Protein AF-G0QX96-F1 (afdb_monomer_lite)

InterPro domains:
  IPR009030 Growth factor receptor cysteine-rich domain superfamily [SSF57184] (24-141)
  IPR052798 Giardia Variant Surface Antigen [PTHR23275] (25-226)

Secondary structure (DSSP, 8-state):
--HHHHHHHHHHHHHHHHHTTS--PPPTTEEEE-TTS-EEEEPTTEEE-TTT-PEEETHHHHTTT-----GGGTEEEE-TTS-EEEEPTTEEEEETTTTSSSPPEEEEEGGGT-TTEEEE-SSSEEEEPTTEEEETTTTEEEES---TTT--PPTTEEEE-TT--EEEEPTTEEEEEEEETTTTEEEEEEEE-TTTSTTEEEE-TTT-SEEEEPTT--EETTTTEE-

Sequence (227 aa):
MYQKLILINFFIFSILSNFLKTQYGCSQGCMQCNQSGECLQCQDGYYQDQESQQCLEIATRVLYNVKSCSEDEGCAQCSEDGLCQECKDGYYDTEIYKNDPNPKKECNSCQYGYNDCIQCNSRKCVQCIENYEYIGYKQQCMQTNIDPSQYKCDEGCEKCNFAGMCSECSDGYHKEDVVNTYCDYTYTRCNKTCTTLKNCLECDGYTQICAKCKDQYNYDKKLKLCV

Organism: Ichthyophthirius multifiliis (NCBI:txid5932)

Foldseek 3Di:
DPPVVVVVVVVVVVVVVVVVQPDLPAAPQAPDDDSVNQGPHGHPQWDQDPPVSHTDGPVVVQPPPQPALDVVQQAPDADPNRAGPHGHFQWEWDQPDPPDPDGGTHTHGVCVQEPQARHDYPQARPHGHPQWDQDQVVRYTDGQPDDPVPADADPQAPDDHSVNFGPHGHPQWDWDWDQDPSRRDITIDTDGQLVPAPQADDADPPPSQRPDGHPPWDQDPVVSGTD

Radius of gyration: 39.39 Å; chains: 1; bounding box: 96×48×106 Å

pLDDT: mean 71.89, std 13.67, range [36.44, 90.06]

Structure (mmCIF, N/CA/C/O backbone):
data_AF-G0QX96-F1
#
_entry.id   AF-G0QX96-F1
#
loop_
_atom_site.group_PDB
_atom_site.id
_atom_site.type_symbol
_atom_site.label_atom_id
_atom_site.label_alt_id
_atom_site.label_comp_id
_atom_site.label_asym_id
_atom_site.label_entity_id
_atom_site.label_seq_id
_atom_site.pdbx_PDB_ins_code
_atom_site.Cartn_x
_atom_site.Cartn_y
_atom_site.Cartn_z
_atom_site.occupancy
_atom_site.B_iso_or_equiv
_atom_site.auth_seq_id
_atom_site.auth_comp_id
_atom_site.auth_asym_id
_atom_site.auth_atom_id
_atom_site.pdbx_PDB_model_num
ATOM 1 N N . MET A 1 1 ? -66.307 37.543 78.891 1.00 53.91 1 MET A N 1
ATOM 2 C CA . MET A 1 1 ? -66.322 37.187 77.452 1.00 53.91 1 MET A CA 1
ATOM 3 C C . MET A 1 1 ? -64.914 37.210 76.816 1.00 53.91 1 MET A C 1
ATOM 5 O O . MET A 1 1 ? -64.798 37.526 75.646 1.00 53.91 1 MET A O 1
ATOM 9 N N . TYR A 1 2 ? -63.844 36.830 77.539 1.00 49.12 2 TYR A N 1
ATOM 10 C CA . TYR A 1 2 ? -62.454 36.891 77.025 1.00 49.12 2 TYR A CA 1
ATOM 11 C C . TYR A 1 2 ? -61.678 35.559 77.086 1.00 49.12 2 TYR A C 1
ATOM 13 O O . TYR A 1 2 ? -60.601 35.450 76.513 1.00 49.12 2 TYR A O 1
ATOM 21 N N . GLN A 1 3 ? -62.231 34.506 77.700 1.00 43.62 3 GLN A N 1
ATOM 22 C CA . GLN A 1 3 ? -61.547 33.207 77.819 1.00 43.62 3 GLN A CA 1
ATOM 23 C C . GLN A 1 3 ? -61.587 32.351 76.541 1.00 43.62 3 GLN A C 1
ATOM 25 O O . GLN A 1 3 ? -60.718 31.508 76.350 1.00 43.62 3 GLN A O 1
ATOM 30 N N . LYS A 1 4 ? -62.551 32.575 75.634 1.00 46.34 4 LYS A N 1
ATOM 31 C CA . LYS A 1 4 ? -62.660 31.800 74.383 1.00 46.34 4 LYS A CA 1
ATOM 32 C C . LYS A 1 4 ? -61.739 32.295 73.257 1.00 46.34 4 LYS A C 1
ATOM 34 O O . LYS A 1 4 ? -61.388 31.496 72.399 1.00 46.34 4 LYS A O 1
ATOM 39 N N . LEU A 1 5 ? -61.302 33.561 73.269 1.00 46.41 5 LEU A N 1
ATOM 40 C CA . LEU A 1 5 ? -60.395 34.087 72.233 1.00 46.41 5 LEU A CA 1
ATOM 41 C C . LEU A 1 5 ? -58.924 33.687 72.443 1.00 46.41 5 LEU A C 1
ATOM 43 O O . LEU A 1 5 ? -58.182 33.571 71.471 1.00 46.41 5 LEU A O 1
ATOM 47 N N . ILE A 1 6 ? -58.498 33.441 73.686 1.00 52.31 6 ILE A N 1
ATOM 48 C CA . ILE A 1 6 ? -57.100 33.083 73.987 1.00 52.31 6 ILE A CA 1
ATOM 49 C C . ILE A 1 6 ? -56.804 31.627 73.587 1.00 52.31 6 ILE A C 1
ATOM 51 O O . ILE A 1 6 ? -55.732 31.337 73.062 1.00 52.31 6 ILE A O 1
ATOM 55 N N . LEU A 1 7 ? -57.780 30.724 73.739 1.00 49.41 7 LEU A N 1
ATOM 56 C CA . LEU A 1 7 ? -57.639 29.313 73.359 1.00 49.41 7 LEU A CA 1
ATOM 57 C C . LEU A 1 7 ? -57.573 29.097 71.839 1.00 49.41 7 LEU A C 1
ATOM 59 O O . LEU A 1 7 ? -56.845 28.217 71.387 1.00 49.41 7 LEU A O 1
ATOM 63 N N . ILE A 1 8 ? -58.269 29.918 71.046 1.00 54.25 8 ILE A N 1
ATOM 64 C CA . ILE A 1 8 ? -58.230 29.821 69.577 1.00 54.25 8 ILE A CA 1
ATOM 65 C C . ILE A 1 8 ? -56.883 30.328 69.036 1.00 54.25 8 ILE A C 1
ATOM 67 O O . ILE A 1 8 ? -56.306 29.691 68.158 1.00 54.25 8 ILE A O 1
ATOM 71 N N . ASN A 1 9 ? -56.321 31.400 69.608 1.00 47.34 9 ASN A N 1
ATOM 72 C CA . ASN A 1 9 ? -54.996 31.892 69.208 1.00 47.34 9 ASN A CA 1
ATOM 73 C C . ASN A 1 9 ? -53.854 30.928 69.582 1.00 47.34 9 ASN A C 1
ATOM 75 O O . ASN A 1 9 ? -52.929 30.759 68.791 1.00 47.34 9 ASN A O 1
ATOM 79 N N . PHE A 1 10 ? -53.931 30.244 70.731 1.00 50.44 10 PHE A N 1
ATOM 80 C CA . PHE A 1 10 ? -52.935 29.227 71.101 1.00 50.44 10 PHE A CA 1
ATOM 81 C C . PHE A 1 10 ? -53.006 27.975 70.217 1.00 50.44 10 PHE A C 1
ATOM 83 O O . PHE A 1 10 ? -51.966 27.453 69.824 1.00 50.44 10 PHE A O 1
ATOM 90 N N . PHE A 1 11 ? -54.207 27.523 69.839 1.00 48.31 11 PHE A N 1
ATOM 91 C CA . PHE A 1 11 ? -54.355 26.388 68.920 1.00 48.31 11 PHE A CA 1
ATOM 92 C C . PHE A 1 11 ? -53.836 26.707 67.514 1.00 48.31 11 PHE A C 1
ATOM 94 O O . PHE A 1 11 ? -53.163 25.874 66.913 1.00 48.31 11 PHE A O 1
ATOM 101 N N . ILE A 1 12 ? -54.073 27.921 67.008 1.00 52.75 12 I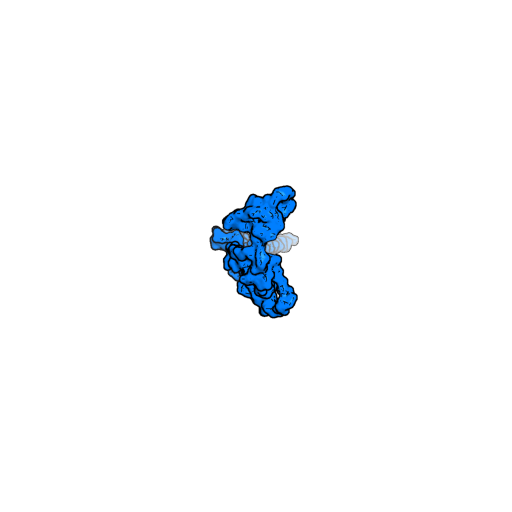LE A N 1
ATOM 102 C CA . ILE A 1 12 ? -53.557 28.346 65.701 1.00 52.75 12 ILE A CA 1
ATOM 103 C C . ILE A 1 12 ? -52.025 28.455 65.732 1.00 52.75 12 ILE A C 1
ATOM 105 O O . ILE A 1 12 ? -51.374 27.968 64.809 1.00 52.75 12 ILE A O 1
ATOM 109 N N . PHE A 1 13 ? -51.430 28.973 66.816 1.00 46.91 13 PHE A N 1
ATOM 110 C CA . PHE A 1 13 ? -49.970 28.992 66.972 1.00 46.91 13 PHE A CA 1
ATOM 111 C C . PHE A 1 13 ? -49.370 27.585 67.102 1.00 46.91 13 PHE A C 1
ATOM 113 O O . PHE A 1 13 ? -48.358 27.314 66.464 1.00 46.91 13 PHE A O 1
ATOM 120 N N . SER A 1 14 ? -49.981 26.656 67.845 1.00 46.72 14 SER A N 1
ATOM 121 C CA . SER A 1 14 ? -49.490 25.269 67.943 1.00 46.72 14 SER A CA 1
ATOM 122 C C . SER A 1 14 ? -49.654 24.468 66.647 1.00 46.72 14 SER A C 1
ATOM 124 O O . SER A 1 14 ? -48.823 23.606 66.365 1.00 46.72 14 SER A O 1
ATOM 126 N N . ILE A 1 15 ? -50.675 24.752 65.834 1.00 46.91 15 ILE A N 1
ATOM 127 C CA . ILE A 1 15 ? -50.844 24.118 64.519 1.00 46.91 15 ILE A CA 1
ATOM 128 C C . ILE A 1 15 ? -49.837 24.699 63.515 1.00 46.91 15 ILE A C 1
ATOM 130 O O . ILE A 1 15 ? -49.183 23.925 62.825 1.00 46.91 15 ILE A O 1
ATOM 134 N N . LEU A 1 16 ? -49.610 26.020 63.494 1.00 41.81 16 LEU A N 1
ATOM 135 C CA . LEU A 1 16 ? -48.579 26.655 62.651 1.00 41.81 16 LEU A CA 1
ATOM 136 C C . LEU A 1 16 ? -47.147 26.261 63.055 1.00 41.81 16 LEU A C 1
ATOM 138 O O . LEU A 1 16 ? -46.302 26.054 62.188 1.00 41.81 16 LEU A O 1
ATOM 142 N N . SER A 1 17 ? -46.886 26.075 64.354 1.00 44.06 17 SER A N 1
ATOM 143 C CA . SER A 1 17 ? -45.590 25.595 64.869 1.00 44.06 17 SER A CA 1
ATOM 144 C C . SER A 1 17 ? -45.290 24.149 64.456 1.00 44.06 17 SER A C 1
ATOM 146 O O . SER A 1 17 ? -44.128 23.788 64.284 1.00 44.06 17 SER A O 1
ATOM 148 N N . ASN A 1 18 ? -46.329 23.319 64.298 1.00 37.47 18 ASN A N 1
ATOM 149 C CA . ASN A 1 18 ? -46.195 21.942 63.819 1.00 37.47 18 ASN A CA 1
ATOM 150 C C . ASN A 1 18 ? -46.201 21.853 62.284 1.00 37.47 18 ASN A C 1
ATOM 152 O O . ASN A 1 18 ? -45.519 20.994 61.737 1.00 37.47 18 ASN A O 1
ATOM 156 N N . PHE A 1 19 ? -46.875 22.768 61.579 1.00 36.44 19 PHE A N 1
ATOM 157 C CA . PHE A 1 19 ? -46.852 22.824 60.111 1.00 36.44 19 PHE A CA 1
ATOM 158 C C . PHE A 1 19 ? -45.510 23.309 59.543 1.00 36.44 19 PHE A C 1
ATOM 160 O O . PHE A 1 19 ? -45.142 22.928 58.437 1.00 36.44 19 PHE A O 1
ATOM 167 N N . LEU A 1 20 ? -44.739 24.089 60.308 1.00 37.22 20 LEU A N 1
ATOM 168 C CA . LEU A 1 20 ? -43.370 24.478 59.940 1.00 37.22 20 LEU A CA 1
ATOM 169 C C . LEU A 1 20 ? -42.324 23.375 60.183 1.00 37.22 20 LEU A C 1
ATOM 171 O O . LEU A 1 20 ? -41.171 23.544 59.794 1.00 37.22 20 LEU A O 1
ATOM 175 N N . LYS A 1 21 ? -42.693 22.249 60.813 1.00 37.22 21 LYS A N 1
ATOM 176 C CA . LYS A 1 21 ? -41.758 21.165 61.167 1.00 37.22 21 LYS A CA 1
ATOM 177 C C . LYS A 1 21 ? -41.774 19.953 60.236 1.00 37.22 21 LYS A C 1
ATOM 179 O O . LYS A 1 21 ? -40.975 19.044 60.432 1.00 37.22 21 LYS A O 1
ATOM 184 N N . THR A 1 22 ? -42.609 19.940 59.202 1.00 38.19 22 THR A N 1
ATOM 185 C CA . THR A 1 22 ? -42.676 18.822 58.249 1.00 38.19 22 THR A CA 1
ATOM 186 C C . THR A 1 22 ? -42.781 19.312 56.815 1.00 38.19 22 THR A C 1
ATOM 188 O O . THR A 1 22 ? -43.802 19.118 56.166 1.00 38.19 22 THR A O 1
ATOM 191 N N . GLN A 1 23 ? -41.708 19.928 56.313 1.00 41.22 23 GLN A N 1
ATOM 192 C CA . GLN A 1 23 ? -41.323 19.778 54.905 1.00 41.22 23 GLN A CA 1
ATOM 193 C C . GLN A 1 23 ? -39.846 20.146 54.666 1.00 41.22 23 GLN A C 1
ATOM 195 O O . GLN A 1 23 ? -39.515 20.869 53.734 1.00 41.22 23 GLN A O 1
ATOM 200 N N . TYR A 1 24 ? -38.928 19.604 55.476 1.00 46.69 24 TYR A N 1
ATOM 201 C CA . TYR A 1 24 ? -37.594 19.293 54.948 1.00 46.69 24 TYR A CA 1
ATOM 202 C C . TYR A 1 24 ? -37.774 18.066 54.053 1.00 46.69 24 TYR A C 1
ATOM 204 O O . TYR A 1 24 ? -37.634 16.929 54.496 1.00 46.69 24 TYR A O 1
ATOM 212 N N . GLY A 1 25 ? -38.237 18.294 52.821 1.00 53.59 25 GLY A N 1
ATOM 213 C CA . GLY A 1 25 ? -38.173 17.262 51.795 1.00 53.59 25 GLY A CA 1
ATOM 214 C C . GLY A 1 25 ? -36.711 16.865 51.635 1.00 53.59 25 GLY A C 1
ATOM 215 O O . GLY A 1 25 ? -35.846 17.742 51.613 1.00 53.59 25 GLY A O 1
ATOM 216 N N . CYS A 1 26 ? -36.428 15.564 51.591 1.00 60.97 26 CYS A N 1
ATOM 217 C CA . CYS A 1 26 ? -35.074 15.102 51.325 1.00 60.97 26 CYS A CA 1
ATOM 218 C C . CYS A 1 26 ? -34.562 15.729 50.018 1.00 60.97 26 CYS A C 1
ATOM 220 O O . CYS A 1 26 ? -35.348 16.001 49.105 1.00 60.97 26 CYS A O 1
ATOM 222 N N . SER A 1 27 ? -33.256 15.989 49.944 1.00 69.31 27 SER A N 1
ATOM 223 C CA . SER A 1 27 ? -32.625 16.506 48.729 1.00 69.31 27 SER A CA 1
ATOM 224 C C . SER A 1 27 ? -32.938 15.611 47.523 1.00 69.31 27 SER A C 1
ATOM 226 O O . SER A 1 27 ? -33.235 14.423 47.660 1.00 69.31 27 SER A O 1
ATOM 228 N N . GLN A 1 28 ? -32.928 16.191 46.323 1.00 69.38 28 GLN A N 1
ATOM 229 C CA . GLN A 1 28 ? -33.236 15.465 45.092 1.00 69.38 28 GLN A CA 1
ATOM 230 C C . GLN A 1 28 ? -32.368 14.198 44.969 1.00 69.38 28 GLN A C 1
ATOM 232 O O . GLN A 1 28 ? -31.163 14.248 45.195 1.00 69.38 28 GLN A O 1
ATOM 237 N N . GLY A 1 29 ? -32.994 13.059 44.650 1.00 69.12 29 GLY A N 1
ATOM 238 C CA . GLY A 1 29 ? -32.312 11.761 44.571 1.00 69.12 29 GLY A CA 1
ATOM 239 C C . GLY A 1 29 ? -32.084 11.061 45.918 1.00 69.12 29 GLY A C 1
ATOM 240 O O . GLY A 1 29 ? -31.411 10.035 45.953 1.00 69.12 29 GLY A O 1
ATOM 241 N N . CYS A 1 30 ? -32.634 11.574 47.024 1.00 76.75 30 CYS A N 1
ATOM 242 C CA . CYS A 1 30 ? -32.533 10.971 48.352 1.00 76.75 30 CYS A CA 1
ATOM 243 C C . CYS A 1 30 ? -33.819 10.231 48.764 1.00 76.75 30 CYS A C 1
ATOM 245 O O . CYS A 1 30 ? -34.895 10.827 48.818 1.00 76.75 30 CYS A O 1
ATOM 247 N N . MET A 1 31 ? -33.708 8.946 49.117 1.00 76.19 31 MET A N 1
ATOM 248 C CA . MET A 1 31 ? -34.828 8.118 49.592 1.00 76.19 31 MET A CA 1
ATOM 249 C C . MET A 1 31 ? -35.073 8.235 51.097 1.00 76.19 31 MET A C 1
ATOM 251 O O . MET A 1 31 ? -36.208 8.091 51.549 1.00 76.19 31 MET A O 1
ATOM 255 N N . GLN A 1 32 ? -34.019 8.461 51.883 1.00 77.38 32 GLN A N 1
ATOM 256 C CA . GLN A 1 32 ? -34.107 8.611 53.336 1.00 77.38 32 GLN A CA 1
ATOM 257 C C . GLN A 1 32 ? -33.169 9.714 53.794 1.00 77.38 32 GLN A C 1
ATOM 259 O O . GLN A 1 32 ? -31.984 9.653 53.490 1.00 77.38 32 GLN A O 1
ATOM 264 N N . CYS A 1 33 ? -33.670 10.683 54.557 1.00 77.81 33 CYS A N 1
ATOM 265 C CA . CYS A 1 33 ? -32.865 11.749 55.143 1.00 77.81 33 CYS A CA 1
ATOM 266 C C . CYS A 1 33 ? -33.108 11.879 56.649 1.00 77.81 33 CYS A C 1
ATOM 268 O O . CYS A 1 33 ? -34.153 11.476 57.168 1.00 77.81 33 CYS A O 1
ATOM 270 N N . ASN A 1 34 ? -32.122 12.418 57.363 1.00 74.06 34 ASN A N 1
ATOM 271 C CA . ASN A 1 34 ? -32.235 12.689 58.791 1.00 74.06 34 ASN A CA 1
ATOM 272 C C . ASN A 1 34 ? -33.000 14.001 59.065 1.00 74.06 34 ASN A C 1
ATOM 274 O O . ASN A 1 34 ? -33.366 14.745 58.156 1.00 74.06 34 ASN A O 1
ATOM 278 N N . GLN A 1 35 ? -33.233 14.308 60.344 1.00 68.56 35 GLN A N 1
ATOM 279 C CA . GLN A 1 35 ? -33.949 15.524 60.761 1.00 68.56 35 GLN A CA 1
ATOM 280 C C . GLN A 1 35 ? -33.212 16.828 60.408 1.00 68.56 35 GLN A C 1
ATOM 282 O O . GLN A 1 35 ? -33.831 17.891 60.423 1.00 68.56 35 GLN A O 1
ATOM 287 N N . SER A 1 36 ? -31.918 16.744 60.089 1.00 70.75 36 SER A N 1
ATOM 288 C CA . SER A 1 36 ? -31.084 17.856 59.623 1.00 70.75 36 SER A CA 1
ATOM 289 C C . SER A 1 36 ? -31.121 18.023 58.095 1.00 70.75 36 SER A C 1
ATOM 291 O O . SER A 1 36 ? -30.512 18.955 57.579 1.00 70.75 36 SER A O 1
ATOM 293 N N . GLY A 1 37 ? -31.831 17.148 57.369 1.00 66.62 37 GLY A N 1
ATOM 294 C CA . GLY A 1 37 ? -31.930 17.163 55.907 1.00 66.62 37 GLY A CA 1
ATOM 295 C C . GLY A 1 37 ? -30.783 16.456 55.176 1.00 66.62 37 GLY A C 1
ATOM 296 O O . GLY A 1 37 ? -30.747 16.482 53.948 1.00 66.62 37 GLY A O 1
ATOM 297 N N . GLU A 1 38 ? -29.864 15.807 55.895 1.00 72.69 38 GLU A N 1
ATOM 298 C CA . GLU A 1 38 ? -28.763 15.044 55.297 1.00 72.69 38 GLU A CA 1
ATOM 299 C C . GLU A 1 38 ? -29.278 13.704 54.786 1.00 72.69 38 GLU A C 1
ATOM 301 O O . GLU A 1 38 ? -30.051 13.022 55.470 1.00 72.69 38 GLU A O 1
ATOM 306 N N . CYS A 1 39 ? -28.848 13.315 53.589 1.00 75.56 39 CYS A N 1
ATOM 307 C CA . CYS A 1 39 ? -29.286 12.057 53.019 1.00 75.56 39 CYS A CA 1
ATOM 308 C C . CYS A 1 39 ? -28.572 10.872 53.675 1.00 75.56 39 CYS A C 1
ATOM 310 O O . CYS A 1 39 ? -27.356 10.863 53.799 1.00 75.56 39 CYS A O 1
ATOM 312 N N . LEU A 1 40 ? -29.334 9.860 54.074 1.00 78.44 40 LEU A N 1
ATOM 313 C CA . LEU A 1 40 ? -28.853 8.583 54.601 1.00 78.44 40 LEU A CA 1
ATOM 314 C C . LEU A 1 40 ? -28.832 7.497 53.519 1.00 78.44 40 LEU A C 1
ATOM 316 O O . LEU A 1 40 ? -28.049 6.556 53.612 1.00 78.44 40 LEU A O 1
ATOM 320 N N . GLN A 1 41 ? -29.699 7.610 52.507 1.00 77.69 41 GLN A N 1
ATOM 321 C CA . GLN A 1 41 ? -29.799 6.632 51.428 1.00 77.69 41 GLN A CA 1
ATOM 322 C C . GLN A 1 41 ? -30.236 7.290 50.117 1.00 77.69 41 GLN A C 1
ATOM 324 O O . GLN A 1 41 ? -31.329 7.854 50.039 1.00 77.69 41 GLN A O 1
ATOM 329 N N . CYS A 1 42 ? -29.403 7.186 49.081 1.00 80.88 42 CYS A N 1
ATOM 330 C CA . CYS A 1 42 ? -29.718 7.673 47.739 1.00 80.88 42 CYS A CA 1
ATOM 331 C C . CYS A 1 42 ? -30.612 6.696 46.967 1.00 80.88 42 CYS A C 1
ATOM 333 O O . CYS A 1 42 ? -30.592 5.491 47.215 1.00 80.88 42 CYS A O 1
ATOM 335 N N . GLN A 1 43 ? -31.402 7.236 46.044 1.00 75.44 43 GLN A N 1
ATOM 336 C CA . GLN A 1 43 ? -32.216 6.486 45.093 1.00 75.44 43 GLN A CA 1
ATOM 337 C C . GLN A 1 43 ? -31.330 5.818 44.034 1.00 75.44 43 GLN A C 1
ATOM 339 O O . GLN A 1 43 ? -30.263 6.334 43.704 1.00 75.44 43 GLN A O 1
ATOM 344 N N . ASP A 1 44 ? -31.790 4.700 43.467 1.00 61.94 44 ASP A N 1
ATOM 345 C CA . ASP A 1 44 ? -31.143 4.076 42.310 1.00 61.94 44 ASP A CA 1
ATOM 346 C C . ASP A 1 44 ? -30.933 5.107 41.189 1.00 61.94 44 ASP A C 1
ATOM 348 O O . ASP A 1 44 ? -31.843 5.861 40.839 1.00 61.94 44 ASP A O 1
ATOM 352 N N . GLY A 1 45 ? -29.714 5.161 40.648 1.00 63.78 45 GLY A N 1
ATOM 353 C CA . GLY A 1 45 ? -29.301 6.215 39.717 1.00 63.78 45 GLY A CA 1
ATOM 354 C C . GLY A 1 45 ? -28.603 7.412 40.375 1.00 63.78 45 GLY A C 1
ATOM 355 O O . GLY A 1 45 ? -28.161 8.298 39.650 1.00 63.78 45 GLY A O 1
ATOM 356 N N . TYR A 1 46 ? -28.443 7.436 41.704 1.00 74.00 46 TYR A N 1
ATOM 357 C CA . TYR A 1 46 ? -27.725 8.471 42.459 1.00 74.00 46 TYR A CA 1
ATOM 358 C C . TYR A 1 46 ? -26.689 7.850 43.416 1.00 74.00 46 TYR A C 1
ATOM 360 O O . TYR A 1 46 ? -26.901 6.765 43.952 1.00 74.00 46 TYR A O 1
ATOM 368 N N . TYR A 1 47 ? -25.571 8.537 43.667 1.00 73.31 47 TYR A N 1
ATOM 369 C CA . TYR A 1 47 ? -24.563 8.147 44.664 1.00 73.31 47 TYR A CA 1
ATOM 370 C C . TYR A 1 47 ? -24.363 9.255 45.700 1.00 73.31 47 TYR A C 1
ATOM 372 O O . TYR A 1 47 ? -24.549 10.433 45.402 1.00 73.31 47 TYR A O 1
ATOM 380 N N . GLN A 1 48 ? -23.968 8.889 46.918 1.00 77.50 48 GLN A N 1
ATOM 381 C CA . GLN A 1 48 ? -23.696 9.863 47.971 1.00 77.50 48 GLN A CA 1
ATOM 382 C C . GLN A 1 48 ? -22.285 10.433 47.818 1.00 77.50 48 GLN A C 1
ATOM 384 O O . GLN A 1 48 ? -21.294 9.702 47.871 1.00 77.50 48 GLN A O 1
ATOM 389 N N . ASP A 1 49 ? -22.192 11.743 47.641 1.00 74.25 49 ASP A N 1
ATOM 390 C CA . ASP A 1 49 ? -20.925 12.454 47.655 1.00 74.25 49 ASP A CA 1
ATOM 391 C C . ASP A 1 49 ? -20.396 12.584 49.088 1.00 74.25 49 ASP A C 1
ATOM 393 O O . ASP A 1 49 ? -21.106 13.027 49.990 1.00 74.25 49 ASP A O 1
ATOM 397 N N . GLN A 1 50 ? -19.148 12.177 49.317 1.00 66.81 50 GLN A N 1
ATOM 398 C CA . GLN A 1 50 ? -18.590 12.093 50.671 1.00 66.81 50 GLN A CA 1
ATOM 399 C C . GLN A 1 50 ? -18.283 13.465 51.287 1.00 66.81 50 GLN A C 1
ATOM 401 O O . GLN A 1 50 ? -18.282 13.587 52.512 1.00 66.81 50 GLN A O 1
ATOM 406 N N . GLU A 1 51 ? -18.042 14.483 50.457 1.00 71.12 51 GLU A N 1
ATOM 407 C CA . GLU A 1 51 ? -17.680 15.831 50.900 1.00 71.12 51 GLU A CA 1
ATOM 408 C C . GLU A 1 51 ? -18.924 16.676 51.200 1.00 71.12 51 GLU A C 1
ATOM 410 O O . GLU A 1 51 ? -19.002 17.330 52.238 1.00 71.12 51 GLU A O 1
ATOM 415 N N . SER A 1 52 ? -19.933 16.612 50.329 1.00 71.44 52 SER A N 1
ATOM 416 C CA . SER A 1 52 ? -21.180 17.371 50.471 1.00 71.44 52 SER A CA 1
ATOM 417 C C . SER A 1 52 ? -22.312 16.610 51.171 1.00 71.44 52 SER A C 1
ATOM 419 O O . SER A 1 52 ? -23.303 17.232 51.550 1.00 71.44 52 SER A O 1
ATOM 421 N N . GLN A 1 53 ? -22.192 15.287 51.349 1.00 70.50 53 GLN A N 1
ATOM 422 C CA . GLN A 1 53 ? -23.237 14.394 51.889 1.00 70.50 53 GLN A CA 1
ATOM 423 C C . GLN A 1 53 ? -24.564 14.447 51.101 1.00 70.50 53 GLN A C 1
ATOM 425 O O . GLN A 1 53 ? -25.632 14.097 51.614 1.00 70.50 53 GLN A O 1
ATOM 430 N N . GLN A 1 54 ? -24.506 14.871 49.835 1.00 74.44 54 GLN A N 1
ATOM 431 C CA . GLN A 1 54 ? -25.649 14.966 48.928 1.00 74.44 54 GLN A CA 1
ATOM 432 C C . GLN A 1 54 ? -25.675 13.798 47.939 1.00 74.44 54 GLN A C 1
ATOM 434 O O . GLN A 1 54 ? -24.639 13.231 47.597 1.00 74.44 54 GLN A O 1
ATOM 439 N N . CYS A 1 55 ? -26.870 13.447 47.460 1.00 76.25 55 CYS A N 1
ATOM 440 C CA . CYS A 1 55 ? -27.032 12.472 46.387 1.00 76.25 55 CYS A CA 1
ATOM 441 C C . CYS A 1 55 ? -26.823 13.150 45.036 1.00 76.25 55 CYS A C 1
ATOM 443 O O . CYS A 1 55 ? -27.592 14.029 44.651 1.00 76.25 55 CYS A O 1
ATOM 445 N N . LEU A 1 56 ? -25.789 12.735 44.314 1.00 73.06 56 LEU A N 1
ATOM 446 C CA . LEU A 1 56 ? -25.492 13.200 42.968 1.00 73.06 56 LEU A CA 1
ATOM 447 C C . LEU A 1 56 ? -25.914 12.136 41.961 1.00 73.06 56 LEU A C 1
ATOM 449 O O . LEU A 1 56 ? -25.686 10.945 42.168 1.00 73.06 56 LEU A O 1
ATOM 453 N N . GLU A 1 57 ? -26.555 12.565 40.879 1.00 73.06 57 GLU A N 1
ATOM 454 C CA . GLU A 1 57 ? -26.991 11.664 39.815 1.00 73.06 57 GLU A CA 1
ATOM 455 C C . GLU A 1 57 ? -25.779 10.983 39.177 1.00 73.06 57 GLU A C 1
ATOM 457 O O . GLU A 1 57 ? -24.797 11.630 38.823 1.00 73.06 57 GLU A O 1
ATOM 462 N N . ILE A 1 58 ? -25.836 9.669 38.991 1.00 65.44 58 ILE A N 1
ATOM 463 C CA . ILE A 1 58 ? -24.748 8.889 38.389 1.00 65.44 58 ILE A CA 1
ATOM 464 C C . ILE A 1 58 ? -24.439 9.402 36.968 1.00 65.44 58 ILE A C 1
ATOM 466 O O . ILE A 1 58 ? -23.283 9.382 36.544 1.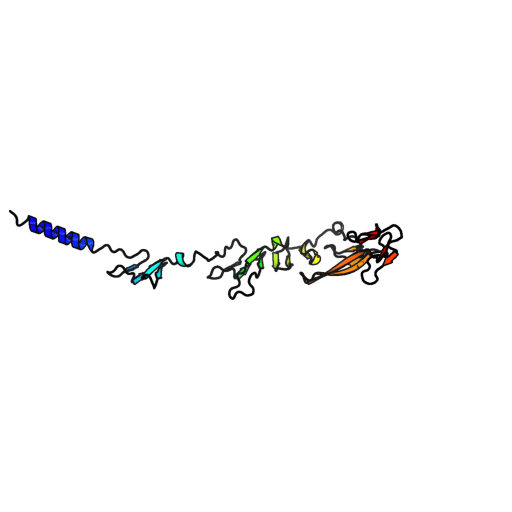00 65.44 58 ILE A O 1
ATOM 470 N N . ALA A 1 59 ? -25.432 9.968 36.271 1.00 56.44 59 ALA A N 1
ATOM 471 C CA . ALA A 1 59 ? -25.261 10.571 34.951 1.00 56.44 59 ALA A CA 1
ATOM 472 C C . ALA A 1 59 ? -24.250 11.739 34.925 1.00 56.44 59 ALA A C 1
ATOM 474 O O . ALA A 1 59 ? -23.568 11.931 33.918 1.00 56.44 59 ALA A O 1
ATOM 475 N N . THR A 1 60 ? -24.083 12.505 36.013 1.00 49.84 60 THR A N 1
ATOM 476 C CA . THR A 1 60 ? -23.214 13.698 35.999 1.00 49.84 60 THR A CA 1
ATOM 477 C C . THR A 1 60 ? -21.728 13.405 36.201 1.00 49.84 60 THR A C 1
ATOM 479 O O . THR A 1 60 ? -20.912 14.264 35.870 1.00 49.84 60 THR A O 1
ATOM 482 N N . ARG A 1 61 ? -21.331 12.199 36.643 1.00 44.84 61 ARG A N 1
ATOM 483 C CA . ARG A 1 61 ? -19.902 11.829 36.743 1.00 44.84 61 ARG A CA 1
ATOM 484 C C . ARG A 1 61 ? -19.291 11.276 35.456 1.00 44.84 61 ARG A C 1
ATOM 486 O O . ARG A 1 61 ? -18.068 11.253 35.355 1.00 44.84 61 ARG A O 1
ATOM 493 N N . VAL A 1 62 ? -20.095 10.873 34.471 1.00 46.25 62 VAL A N 1
ATOM 494 C CA . VAL A 1 62 ? -19.580 10.138 33.295 1.00 46.25 62 VAL A CA 1
ATOM 495 C C . VAL A 1 62 ? -19.625 10.955 31.994 1.00 46.25 62 VAL A C 1
ATOM 497 O O . VAL A 1 62 ? -18.939 10.624 31.033 1.00 46.25 62 VAL A O 1
ATOM 500 N N . LEU A 1 63 ? -20.350 12.076 31.939 1.00 45.56 63 LEU A N 1
ATOM 501 C CA . LEU A 1 63 ? -20.681 12.695 30.645 1.00 45.56 63 LEU A CA 1
ATOM 502 C C . LEU A 1 63 ? -19.740 13.789 30.120 1.00 45.56 63 LEU A C 1
ATOM 504 O O . LEU A 1 63 ? -19.907 14.196 28.975 1.00 45.56 63 LEU A O 1
ATOM 508 N N . TYR A 1 64 ? -18.751 14.271 30.882 1.00 41.16 64 TYR A N 1
ATOM 509 C CA . TYR A 1 64 ? -17.962 15.428 30.419 1.00 41.16 64 TYR A CA 1
ATOM 510 C C . TYR A 1 64 ? -16.646 15.112 29.705 1.00 41.16 64 TYR A C 1
ATOM 512 O O . TYR A 1 64 ? -16.113 16.007 29.061 1.00 41.16 64 TYR A O 1
ATOM 520 N N . ASN A 1 65 ? -16.140 13.874 29.748 1.00 42.41 65 ASN A N 1
ATOM 521 C CA . ASN A 1 65 ? -14.890 13.511 29.054 1.00 42.41 65 ASN A CA 1
ATOM 522 C C . ASN A 1 65 ? -14.893 12.134 28.379 1.00 42.41 65 ASN A C 1
ATOM 524 O O . ASN A 1 65 ? -13.904 11.776 27.735 1.00 42.41 65 ASN A O 1
ATOM 528 N N . VAL A 1 66 ? -15.980 11.368 28.476 1.00 44.19 66 VAL A N 1
ATOM 529 C CA . VAL A 1 66 ? -16.118 10.155 27.676 1.00 44.19 66 VAL A CA 1
ATOM 530 C C . VAL A 1 66 ? -16.596 10.603 26.305 1.00 44.19 66 VAL A C 1
ATOM 532 O O . VAL A 1 66 ? -17.782 10.857 26.097 1.00 44.19 66 VAL A O 1
ATOM 535 N N . LYS A 1 67 ? -15.656 10.758 25.367 1.00 47.53 67 LYS A N 1
ATOM 536 C CA . LYS A 1 67 ? -15.989 10.736 23.943 1.00 47.53 67 LYS A CA 1
ATOM 537 C C . LYS A 1 67 ? -16.657 9.377 23.752 1.00 47.53 67 LYS A C 1
ATOM 539 O O . LYS A 1 67 ? -15.972 8.363 23.788 1.00 47.53 67 LYS A O 1
ATOM 544 N N . SER A 1 68 ? -17.990 9.367 23.753 1.00 51.22 68 SER A N 1
ATOM 545 C CA . SER A 1 68 ? -18.788 8.156 23.615 1.00 51.22 68 SER A CA 1
ATOM 546 C C . SER A 1 68 ? -18.202 7.381 22.448 1.00 51.22 68 SER A C 1
ATOM 548 O O . SER A 1 68 ? -18.025 7.944 21.367 1.00 51.22 68 SER A O 1
ATOM 550 N N . CYS A 1 69 ? -17.836 6.128 22.705 1.00 58.34 69 CYS A N 1
ATOM 551 C CA . CYS A 1 69 ? -17.563 5.168 21.658 1.00 58.34 69 CYS A CA 1
ATOM 552 C C . CYS A 1 69 ? -18.825 5.109 20.798 1.00 58.34 69 CYS A C 1
ATOM 554 O O . CYS A 1 69 ? -19.814 4.474 21.159 1.00 58.34 69 CYS A O 1
ATOM 556 N N . SER A 1 70 ? -18.839 5.913 19.742 1.00 54.56 70 SER A N 1
ATOM 557 C CA . SER A 1 70 ? -19.957 5.972 18.829 1.00 54.56 70 SER A CA 1
ATOM 558 C C . SER A 1 70 ? -19.748 4.828 17.856 1.00 54.56 70 SER A C 1
ATOM 560 O O . SER A 1 70 ? -18.707 4.718 17.205 1.00 54.56 70 SER A O 1
ATOM 562 N N . GLU A 1 71 ? -20.729 3.937 17.772 1.00 51.72 71 GLU A N 1
ATOM 563 C CA . GLU A 1 71 ? -20.713 2.856 16.786 1.00 51.72 71 GLU A CA 1
ATOM 564 C C . GLU A 1 71 ? -20.602 3.412 15.346 1.00 51.72 71 GLU A C 1
ATOM 566 O O . GLU A 1 71 ? -20.194 2.689 14.434 1.00 51.72 71 GLU A O 1
ATOM 571 N N . ASP A 1 72 ? -20.883 4.703 15.146 1.00 54.62 72 ASP A N 1
ATOM 572 C CA . ASP A 1 72 ? -20.761 5.431 13.881 1.00 54.62 72 ASP A CA 1
ATOM 573 C C . ASP A 1 72 ? -19.305 5.759 13.470 1.00 54.62 72 ASP A C 1
ATOM 575 O O . ASP A 1 72 ? -19.050 6.016 12.295 1.00 54.62 72 ASP A O 1
ATOM 579 N N . GLU A 1 73 ? -18.322 5.683 14.379 1.00 69.69 73 GLU A N 1
ATOM 580 C CA . GLU A 1 73 ? -16.898 5.984 14.108 1.00 69.69 73 GLU A CA 1
ATOM 581 C C . GLU A 1 73 ? -16.043 4.732 13.799 1.00 69.69 73 GLU A C 1
ATOM 583 O O . GLU A 1 73 ? -14.823 4.735 13.945 1.00 69.69 73 GLU A O 1
ATOM 588 N N . GLY A 1 74 ? -16.661 3.633 13.352 1.00 78.19 74 GLY A N 1
ATOM 589 C CA . GLY A 1 74 ? -15.912 2.447 12.911 1.00 78.19 74 GLY A CA 1
ATOM 590 C C . GLY A 1 74 ? -15.357 1.571 14.038 1.00 78.19 74 GLY A C 1
ATOM 591 O O . GLY A 1 74 ? -14.532 0.700 13.773 1.00 78.19 74 GLY A O 1
ATOM 592 N N . CYS A 1 75 ? -15.814 1.758 15.279 1.00 83.00 75 CYS A N 1
ATOM 593 C CA . CYS A 1 75 ? -15.448 0.919 16.419 1.00 83.00 75 CYS A CA 1
ATOM 594 C C . CYS A 1 75 ? -16.422 -0.257 16.607 1.00 83.00 75 CYS A C 1
ATOM 596 O O . CYS A 1 75 ? -17.634 -0.055 16.645 1.00 83.00 75 CYS A O 1
ATOM 598 N N . ALA A 1 76 ? -15.906 -1.482 16.717 1.00 81.88 76 ALA A N 1
ATOM 599 C CA . ALA A 1 76 ? -16.675 -2.709 16.933 1.00 81.88 76 ALA A CA 1
ATOM 600 C C . ALA A 1 76 ? -16.906 -3.017 18.418 1.00 81.88 76 ALA A C 1
ATOM 602 O O . ALA A 1 76 ? -17.962 -3.534 18.774 1.00 81.88 76 ALA A O 1
ATOM 603 N N . GLN A 1 77 ? -15.935 -2.696 19.280 1.00 78.94 77 GLN A N 1
ATOM 604 C CA . GLN A 1 77 ? -16.017 -2.965 20.715 1.00 78.94 77 GLN A CA 1
ATOM 605 C C . GLN A 1 77 ? -15.520 -1.777 21.534 1.00 78.94 77 GLN A C 1
ATOM 607 O O . GLN A 1 77 ? -14.424 -1.271 21.306 1.00 78.94 77 GLN A O 1
ATOM 612 N N . CYS A 1 78 ? -16.296 -1.392 22.543 1.00 77.25 78 CYS A N 1
ATOM 613 C CA . CYS A 1 78 ? -16.002 -0.287 23.449 1.00 77.25 78 CYS A CA 1
ATOM 614 C C . CYS A 1 78 ? -15.663 -0.807 24.854 1.00 77.25 78 CYS A C 1
ATOM 616 O O . CYS A 1 78 ? -16.237 -1.804 25.297 1.00 77.25 78 CYS A O 1
ATOM 618 N N . SER A 1 79 ? -14.761 -0.137 25.574 1.00 73.12 79 SER A N 1
ATOM 619 C CA . SER A 1 79 ? -14.566 -0.363 27.012 1.00 73.12 79 SER A CA 1
ATOM 620 C C . SER A 1 79 ? -15.651 0.320 27.847 1.00 73.12 79 SER A C 1
ATOM 622 O O . SER A 1 79 ? -16.382 1.179 27.352 1.00 73.12 79 SER A O 1
ATOM 624 N N . GLU A 1 80 ? -15.713 -0.021 29.138 1.00 65.75 80 GLU A N 1
ATOM 625 C CA . GLU A 1 80 ? -16.590 0.641 30.120 1.00 65.75 80 GLU A CA 1
ATOM 626 C C . GLU A 1 80 ? -16.319 2.153 30.218 1.00 65.75 80 GLU A C 1
ATOM 628 O O . GLU A 1 80 ? -17.245 2.940 30.393 1.00 65.75 80 GLU A O 1
ATOM 633 N N . ASP A 1 81 ? -15.067 2.564 29.993 1.00 67.62 81 ASP A N 1
ATOM 634 C CA . ASP A 1 81 ? -14.642 3.970 29.947 1.00 67.62 81 ASP A CA 1
ATOM 635 C C . ASP A 1 81 ? -14.926 4.658 28.593 1.00 67.62 81 ASP A C 1
ATOM 637 O O . ASP A 1 81 ? -14.499 5.790 28.365 1.00 67.62 81 ASP A O 1
ATOM 641 N N . GLY A 1 82 ? -15.602 3.973 27.663 1.00 68.12 82 GLY A N 1
ATOM 642 C CA . GLY A 1 82 ? -15.974 4.490 26.344 1.00 68.12 82 GLY A CA 1
ATOM 643 C C . GLY A 1 82 ? -14.822 4.618 25.344 1.00 68.12 82 GLY A C 1
ATOM 644 O O . GLY A 1 82 ? -14.936 5.377 24.386 1.00 68.12 82 GLY A O 1
ATOM 645 N N . LEU A 1 83 ? -13.722 3.882 25.528 1.00 74.94 83 LEU A N 1
ATOM 646 C CA . LEU A 1 83 ? -12.616 3.831 24.567 1.00 74.94 83 LEU A CA 1
ATOM 647 C C . LEU A 1 83 ? -12.809 2.687 23.575 1.00 74.94 83 LEU A C 1
ATOM 649 O O . LEU A 1 83 ? -13.216 1.591 23.963 1.00 74.94 83 LEU A O 1
ATOM 653 N N . CYS A 1 84 ? -12.449 2.912 22.311 1.00 77.69 84 CYS A N 1
ATOM 654 C CA . CYS A 1 84 ? -12.472 1.842 21.325 1.00 77.69 84 CYS A CA 1
ATOM 655 C C . CYS A 1 84 ? -11.400 0.785 21.629 1.00 77.69 84 CYS A C 1
ATOM 657 O O . CYS A 1 84 ? -10.229 1.109 21.817 1.00 77.69 84 CYS A O 1
ATOM 659 N N . GLN A 1 85 ? -11.806 -0.481 21.679 1.00 77.56 85 GLN A N 1
ATOM 660 C CA . GLN A 1 85 ? -10.948 -1.644 21.912 1.00 77.56 85 GLN A CA 1
ATOM 661 C C . GLN A 1 85 ? -10.686 -2.427 20.624 1.00 77.56 85 GLN A C 1
ATOM 663 O O . GLN A 1 85 ? -9.598 -2.983 20.457 1.00 77.56 85 GLN A O 1
ATOM 668 N N . GLU A 1 86 ? -11.637 -2.431 19.692 1.00 80.50 86 GLU A N 1
ATOM 669 C CA . GLU A 1 86 ? -11.537 -3.137 18.414 1.00 80.50 86 GLU A CA 1
ATOM 670 C C . GLU A 1 86 ? -12.216 -2.330 17.307 1.00 80.50 86 GLU A C 1
ATOM 672 O O . GLU A 1 86 ? -13.319 -1.824 17.506 1.00 80.50 86 GLU A O 1
ATOM 677 N N . CYS A 1 87 ? -11.570 -2.211 16.147 1.00 83.44 87 CYS A N 1
ATOM 678 C CA . CYS A 1 87 ? -12.148 -1.560 14.973 1.00 83.44 87 CYS A CA 1
ATOM 679 C C . CYS A 1 87 ? -13.004 -2.545 14.167 1.00 83.44 87 CYS A C 1
ATOM 681 O O . CYS A 1 87 ? -12.697 -3.731 14.105 1.00 83.44 87 CYS A O 1
ATOM 683 N N . LYS A 1 88 ? -14.067 -2.045 13.531 1.00 83.19 88 LYS A N 1
ATOM 684 C CA . LYS A 1 88 ? -14.897 -2.812 12.593 1.00 83.19 88 LYS A CA 1
ATOM 685 C C . LYS A 1 88 ? -14.078 -3.235 11.375 1.00 83.19 88 LYS A C 1
ATOM 687 O O . LYS A 1 88 ? -13.112 -2.568 11.001 1.00 83.19 88 LYS A O 1
ATOM 692 N N . ASP A 1 89 ? -14.536 -4.282 10.693 1.00 79.94 89 ASP A N 1
ATOM 693 C CA . ASP A 1 89 ? -14.082 -4.569 9.334 1.00 79.94 89 ASP A CA 1
ATOM 694 C C . ASP A 1 89 ? -14.228 -3.318 8.455 1.00 79.94 89 ASP A C 1
ATOM 696 O O . ASP A 1 89 ? -15.189 -2.552 8.567 1.00 79.94 89 ASP A O 1
ATOM 700 N N . GLY A 1 90 ? -13.246 -3.089 7.590 1.00 77.88 90 GLY A N 1
ATOM 701 C CA . GLY A 1 90 ? -13.134 -1.862 6.809 1.00 77.88 90 GLY A CA 1
ATOM 702 C C . GLY A 1 90 ? -12.485 -0.704 7.563 1.00 77.88 90 GLY A C 1
ATOM 703 O O . GLY A 1 90 ? -12.397 0.379 6.989 1.00 77.88 90 GLY A O 1
ATOM 704 N N . TYR A 1 91 ? -12.006 -0.906 8.795 1.00 85.62 91 TYR A N 1
ATOM 705 C CA . TYR A 1 91 ? -11.268 0.085 9.577 1.00 85.62 91 TYR A CA 1
ATOM 706 C C . TYR A 1 91 ? -9.977 -0.509 10.152 1.00 85.62 91 TYR A C 1
ATOM 708 O O . TYR A 1 91 ? -9.886 -1.705 10.418 1.00 85.62 91 TYR A O 1
ATOM 716 N N . TYR A 1 92 ? -8.969 0.335 10.362 1.00 84.56 92 TYR A N 1
ATOM 717 C CA . TYR A 1 92 ? -7.715 -0.038 11.011 1.00 84.56 92 TYR A CA 1
ATOM 718 C C . TYR A 1 92 ? -7.397 0.892 12.176 1.00 84.56 92 TYR A C 1
ATOM 720 O O . TYR A 1 92 ? -7.708 2.082 12.147 1.00 84.56 92 TYR A O 1
ATOM 728 N N . ASP A 1 93 ? -6.735 0.334 13.184 1.00 82.75 93 ASP A N 1
ATOM 729 C CA . ASP A 1 93 ? -6.270 1.076 14.349 1.00 82.75 93 ASP A CA 1
ATOM 730 C C . ASP A 1 93 ? -5.069 1.955 13.974 1.00 82.75 93 ASP A C 1
ATOM 732 O O . ASP A 1 93 ? -4.029 1.472 13.501 1.00 82.75 93 ASP A O 1
ATOM 736 N N . THR A 1 94 ? -5.206 3.260 14.182 1.00 70.62 94 THR A N 1
ATOM 737 C CA . THR A 1 94 ? -4.058 4.149 14.295 1.00 70.62 94 THR A CA 1
ATOM 738 C C . THR A 1 94 ? -3.655 4.249 15.753 1.00 70.62 94 THR A C 1
ATOM 740 O O . THR A 1 94 ? -4.287 4.945 16.542 1.00 70.62 94 THR A O 1
ATOM 743 N N . GLU A 1 95 ? -2.552 3.588 16.098 1.00 63.91 95 GLU A N 1
ATOM 744 C CA . GLU A 1 95 ? -1.914 3.701 17.409 1.00 63.91 95 GLU A CA 1
ATOM 745 C C . GLU A 1 95 ? -1.293 5.103 17.562 1.00 63.91 95 GLU A C 1
ATOM 747 O O . GLU A 1 95 ? -0.081 5.286 17.426 1.00 63.91 95 GLU A O 1
ATOM 752 N N . ILE A 1 96 ? -2.114 6.126 17.807 1.00 56.78 96 ILE A N 1
ATOM 753 C CA . ILE A 1 96 ? -1.650 7.519 17.899 1.00 56.78 96 ILE A CA 1
ATOM 754 C C . ILE A 1 96 ? -0.841 7.745 19.193 1.00 56.78 96 ILE A C 1
ATOM 756 O O . ILE A 1 96 ? -0.030 8.668 19.266 1.00 56.78 96 ILE A O 1
ATOM 760 N N . TYR A 1 97 ? -0.940 6.848 20.184 1.00 53.97 97 TYR A N 1
ATOM 761 C CA . TYR A 1 97 ? -0.314 7.028 21.499 1.00 53.97 97 TYR A CA 1
ATOM 762 C C . TYR A 1 97 ? 0.310 5.748 22.072 1.00 53.97 97 TYR A C 1
ATOM 764 O O . TYR A 1 97 ? -0.017 5.329 23.176 1.00 53.97 97 TYR A O 1
ATOM 772 N N . LYS A 1 98 ? 1.270 5.144 21.356 1.00 53.03 98 LYS A N 1
ATOM 773 C CA . LYS A 1 98 ? 2.006 3.933 21.798 1.00 53.03 98 LYS A CA 1
ATOM 774 C C . LYS A 1 98 ? 2.616 3.985 23.207 1.00 53.03 98 LYS A C 1
ATOM 776 O O . LYS A 1 98 ? 2.922 2.938 23.765 1.00 53.03 98 LYS A O 1
ATOM 781 N N . ASN A 1 99 ? 2.841 5.182 23.745 1.00 58.69 99 ASN A N 1
ATOM 782 C CA . ASN A 1 99 ? 3.502 5.391 25.034 1.00 58.69 99 ASN A CA 1
ATOM 783 C C . ASN A 1 99 ? 2.528 5.758 26.167 1.00 58.69 99 ASN A C 1
ATOM 785 O O . ASN A 1 99 ? 2.982 6.029 27.277 1.00 58.69 99 ASN A O 1
ATOM 789 N N . ASP A 1 100 ? 1.221 5.818 25.899 1.00 60.91 100 ASP A N 1
ATOM 790 C CA . ASP A 1 100 ? 0.213 6.034 26.936 1.00 60.91 100 ASP A CA 1
ATOM 791 C C . ASP A 1 100 ? -0.102 4.690 27.622 1.00 60.91 100 ASP A C 1
ATOM 793 O O . ASP A 1 100 ? -0.266 3.688 26.922 1.00 60.91 100 ASP A O 1
ATOM 797 N N . PRO A 1 101 ? -0.175 4.616 28.964 1.00 58.75 101 PRO A N 1
ATOM 798 C CA . PRO A 1 101 ? -0.654 3.422 29.662 1.00 58.75 101 PRO A CA 1
ATOM 799 C C . PRO A 1 101 ? -2.083 3.006 29.267 1.00 58.75 101 PRO A C 1
ATOM 801 O O . PRO A 1 101 ? -2.416 1.834 29.418 1.00 58.75 101 PRO A O 1
ATOM 804 N N . ASN A 1 102 ? -2.895 3.928 28.735 1.00 57.59 102 ASN A N 1
ATOM 805 C CA . ASN A 1 102 ? -4.211 3.672 28.150 1.00 57.59 102 ASN A CA 1
ATOM 806 C C . ASN A 1 102 ? -4.262 4.218 26.708 1.00 57.59 102 ASN A C 1
ATOM 808 O O . ASN A 1 102 ? -4.837 5.285 26.466 1.00 57.59 102 ASN A O 1
ATOM 812 N N . PRO A 1 103 ? -3.662 3.515 25.727 1.00 61.72 103 PRO A N 1
ATOM 813 C CA . PRO A 1 103 ? -3.619 3.986 24.351 1.00 61.72 103 PRO A CA 1
ATOM 814 C C . PRO A 1 103 ? -5.040 4.095 23.796 1.00 61.72 103 PRO A C 1
ATOM 816 O O . PRO A 1 103 ? -5.789 3.119 23.738 1.00 61.72 103 PRO A O 1
ATOM 819 N N . LYS A 1 104 ? -5.416 5.304 23.379 1.00 66.62 104 LYS A N 1
ATOM 820 C CA . LYS A 1 104 ? -6.669 5.521 22.657 1.00 66.62 104 LYS A CA 1
ATOM 821 C C . LYS A 1 104 ? -6.518 4.962 21.248 1.00 66.62 104 LYS A C 1
ATOM 823 O O . LYS A 1 104 ? -5.662 5.438 20.502 1.00 66.62 104 LYS A O 1
ATOM 828 N N . LYS A 1 105 ? -7.344 3.974 20.903 1.00 73.19 105 LYS A N 1
ATOM 829 C CA . LYS A 1 105 ? -7.473 3.496 19.527 1.00 73.19 105 LYS A CA 1
ATOM 830 C C . LYS A 1 105 ? -8.373 4.438 18.752 1.00 73.19 105 LYS A C 1
ATOM 832 O O . LYS A 1 105 ? -9.493 4.722 19.180 1.00 73.19 105 LYS A O 1
ATOM 837 N N . GLU A 1 106 ? -7.879 4.897 17.615 1.00 78.00 106 GLU A N 1
ATOM 838 C CA . GLU A 1 106 ? -8.684 5.608 16.628 1.00 78.00 106 GLU A CA 1
ATOM 839 C C . GLU A 1 106 ? -8.818 4.715 15.398 1.00 78.00 106 GLU A C 1
ATOM 841 O O . GLU A 1 106 ? -7.819 4.241 14.855 1.00 78.00 106 GLU A O 1
ATOM 846 N N . CYS A 1 107 ? -10.058 4.457 14.987 1.00 81.50 107 CYS A N 1
ATOM 847 C CA . CYS A 1 107 ? -10.363 3.586 13.862 1.00 81.50 107 CYS A CA 1
ATOM 848 C C . CYS A 1 107 ? -10.494 4.414 12.589 1.00 81.50 107 CYS A C 1
ATOM 850 O O . CYS A 1 107 ? -11.456 5.157 12.409 1.00 81.50 107 CYS A O 1
ATOM 852 N N . ASN A 1 108 ? -9.541 4.259 11.677 1.00 82.88 108 ASN A N 1
ATOM 853 C CA . ASN A 1 108 ? -9.575 4.927 10.384 1.00 82.88 108 ASN A CA 1
ATOM 854 C C . ASN A 1 108 ? -10.110 3.990 9.311 1.00 82.88 108 ASN A C 1
ATOM 856 O O . ASN A 1 108 ? -9.703 2.834 9.231 1.00 82.88 108 ASN A O 1
ATOM 860 N N . SER A 1 109 ? -11.015 4.492 8.468 1.00 84.31 109 SER A N 1
ATOM 861 C CA . SER A 1 109 ? -11.571 3.691 7.377 1.00 84.31 109 SER A CA 1
ATOM 862 C C . SER A 1 109 ? -10.486 3.326 6.365 1.00 84.31 109 SER A C 1
ATOM 864 O O . SER A 1 109 ? -9.743 4.183 5.879 1.00 84.31 109 SER A O 1
ATOM 866 N N . CYS A 1 110 ? -10.449 2.049 5.998 1.00 82.81 110 CYS A N 1
ATOM 867 C CA . CYS A 1 110 ? -9.616 1.511 4.935 1.00 82.81 110 CYS A CA 1
ATOM 868 C C . CYS A 1 110 ? -9.875 2.205 3.600 1.00 82.81 110 CYS A C 1
ATOM 870 O O . CYS A 1 110 ? -8.938 2.359 2.825 1.00 82.81 110 CYS A O 1
ATOM 872 N N . GLN A 1 111 ? -11.098 2.685 3.348 1.00 76.69 111 GLN A N 1
ATOM 873 C CA . GLN A 1 111 ? -11.456 3.332 2.083 1.00 76.69 111 GLN A CA 1
ATOM 874 C C . GLN A 1 111 ? -10.698 4.642 1.837 1.00 76.69 111 GLN A C 1
ATOM 876 O O . GLN A 1 111 ? -10.486 5.004 0.684 1.00 76.69 111 GLN A O 1
ATOM 881 N N . TYR A 1 112 ? -10.242 5.338 2.886 1.00 70.62 112 TYR A N 1
ATOM 882 C CA . TYR A 1 112 ? -9.432 6.549 2.708 1.00 70.62 112 TYR A CA 1
ATOM 883 C C . TYR A 1 112 ? -8.019 6.254 2.184 1.00 70.62 112 TYR A C 1
ATOM 885 O O . TYR A 1 112 ? -7.404 7.134 1.584 1.00 70.62 112 TYR A O 1
ATOM 893 N N . GLY A 1 113 ? -7.501 5.040 2.405 1.00 66.81 113 GLY A N 1
ATOM 894 C CA . GLY A 1 113 ? -6.152 4.639 1.987 1.00 66.81 113 GLY A CA 1
ATOM 895 C C . GLY A 1 113 ? -6.117 3.607 0.859 1.00 66.81 113 GLY A C 1
ATOM 896 O O . GLY A 1 113 ? -5.164 3.582 0.088 1.00 66.81 113 GLY A O 1
ATOM 897 N N . TYR A 1 114 ? -7.146 2.763 0.754 1.00 77.62 114 TYR A N 1
ATOM 898 C CA . TYR A 1 114 ? -7.181 1.585 -0.108 1.00 77.62 114 TYR A CA 1
ATOM 899 C C . TYR A 1 114 ? -8.611 1.360 -0.625 1.00 77.62 114 TYR A C 1
ATOM 901 O O . TYR A 1 114 ? -9.453 0.782 0.066 1.00 77.62 114 TYR A O 1
ATOM 909 N N . ASN A 1 115 ? -8.895 1.794 -1.856 1.00 79.50 115 ASN A N 1
ATOM 910 C CA . ASN A 1 115 ? -10.153 1.450 -2.527 1.00 79.50 115 ASN A CA 1
ATOM 911 C C . ASN A 1 115 ? -10.312 -0.077 -2.617 1.00 79.50 115 ASN A C 1
ATOM 913 O O . ASN A 1 115 ? -9.316 -0.795 -2.731 1.00 79.50 115 ASN A O 1
ATOM 917 N N . ASP A 1 116 ? -11.559 -0.557 -2.574 1.00 87.00 116 ASP A N 1
ATOM 918 C CA . ASP A 1 116 ? -11.912 -1.977 -2.742 1.00 87.00 116 ASP A CA 1
ATOM 919 C C . ASP A 1 116 ? -11.260 -2.924 -1.709 1.00 87.00 116 ASP A C 1
ATOM 921 O O . ASP A 1 116 ? -11.046 -4.114 -1.959 1.00 87.00 116 ASP A O 1
ATOM 925 N N . CYS A 1 117 ? -10.958 -2.389 -0.523 1.00 87.25 117 CYS A N 1
ATOM 926 C CA . CYS A 1 117 ? -10.346 -3.097 0.594 1.00 87.25 117 CYS A CA 1
ATOM 927 C C . CYS A 1 117 ? -11.362 -3.403 1.709 1.00 87.25 117 CYS A C 1
ATOM 929 O O . CYS A 1 117 ? -12.023 -2.495 2.213 1.00 87.25 117 CYS A O 1
ATOM 931 N N . ILE A 1 118 ? -11.454 -4.672 2.119 1.00 84.75 118 ILE A N 1
ATOM 932 C CA . ILE A 1 118 ? -12.277 -5.142 3.247 1.00 84.75 118 ILE A CA 1
ATOM 933 C C . ILE A 1 118 ? -11.511 -5.002 4.562 1.00 84.75 118 ILE A C 1
ATOM 935 O O . ILE A 1 118 ? -12.064 -4.527 5.544 1.00 84.75 118 ILE A O 1
ATOM 939 N N . GLN A 1 119 ? -10.242 -5.406 4.603 1.00 84.06 119 GLN A N 1
ATOM 940 C CA . GLN A 1 119 ? -9.418 -5.309 5.810 1.00 84.06 119 GLN A CA 1
ATOM 941 C C . GLN A 1 119 ? -8.074 -4.704 5.463 1.00 84.06 119 GLN A C 1
ATOM 943 O O . GLN A 1 119 ? -7.426 -5.129 4.508 1.00 84.06 119 GLN A O 1
ATOM 948 N N . CYS A 1 120 ? -7.620 -3.745 6.255 1.00 85.44 120 CYS A N 1
ATOM 949 C CA . CYS A 1 120 ? -6.336 -3.093 6.072 1.00 85.44 120 CYS A CA 1
ATOM 950 C C . CYS A 1 120 ? -5.622 -2.914 7.409 1.00 85.44 120 CYS A C 1
ATOM 952 O O . CYS A 1 120 ? -6.189 -3.087 8.484 1.00 85.44 120 CYS A O 1
ATOM 954 N N . ASN A 1 121 ? -4.350 -2.556 7.327 1.00 83.62 121 ASN A N 1
ATOM 955 C CA . ASN A 1 121 ? -3.610 -1.983 8.435 1.00 83.62 121 ASN A CA 1
ATOM 956 C C . ASN A 1 121 ? -3.092 -0.599 8.026 1.00 83.62 121 ASN A C 1
ATOM 958 O O . ASN A 1 121 ? -3.329 -0.127 6.913 1.00 83.62 121 ASN A O 1
ATOM 962 N N . SER A 1 122 ? -2.312 0.024 8.904 1.00 78.31 122 SER A N 1
ATOM 963 C CA . SER A 1 122 ? -1.753 1.357 8.673 1.00 78.31 122 SER A CA 1
ATOM 964 C C . SER A 1 122 ? -0.802 1.484 7.477 1.00 78.31 122 SER A C 1
ATOM 966 O O . SER A 1 122 ? -0.387 2.598 7.175 1.00 78.31 122 SER A O 1
ATOM 968 N N . ARG A 1 123 ? -0.443 0.386 6.799 1.00 80.88 123 ARG A N 1
ATOM 969 C CA . ARG A 1 123 ? 0.530 0.355 5.692 1.00 80.88 123 ARG A CA 1
ATOM 970 C C . ARG A 1 123 ? 0.023 -0.282 4.403 1.00 80.88 123 ARG A C 1
ATOM 972 O O . ARG A 1 123 ? 0.610 -0.045 3.350 1.00 80.88 123 ARG A O 1
ATOM 979 N N . LYS A 1 124 ? -0.984 -1.156 4.476 1.00 85.56 124 LYS A N 1
ATOM 980 C CA . LYS A 1 124 ? -1.507 -1.872 3.309 1.00 85.56 124 LYS A CA 1
ATOM 981 C C . LYS A 1 124 ? -2.917 -2.398 3.515 1.00 85.56 124 LYS A C 1
ATOM 983 O O . LYS A 1 124 ? -3.341 -2.647 4.644 1.00 85.56 124 LYS A O 1
ATOM 988 N N . CYS A 1 125 ? -3.585 -2.688 2.402 1.00 87.56 125 CYS A N 1
ATOM 989 C CA . CYS A 1 125 ? -4.713 -3.603 2.422 1.00 87.56 125 CYS A CA 1
ATOM 990 C C . CYS A 1 125 ? -4.222 -5.032 2.698 1.00 87.56 125 CYS A C 1
ATOM 992 O O . CYS A 1 125 ? -3.232 -5.491 2.125 1.00 87.56 125 CYS A O 1
ATOM 994 N N . VAL A 1 126 ? -4.909 -5.717 3.603 1.00 87.38 126 VAL A N 1
ATOM 995 C CA . VAL A 1 126 ? -4.688 -7.121 3.965 1.00 87.38 126 VAL A CA 1
ATOM 996 C C . VAL A 1 126 ? -5.643 -8.021 3.182 1.00 87.38 126 VAL A C 1
ATOM 998 O O . VAL A 1 126 ? -5.239 -9.093 2.743 1.00 87.38 126 VAL A O 1
ATOM 1001 N N . GLN A 1 127 ? -6.879 -7.565 2.960 1.00 87.06 127 GLN A N 1
ATOM 1002 C CA . GLN A 1 127 ? -7.911 -8.310 2.247 1.00 87.06 127 GLN A CA 1
ATOM 1003 C C . GLN A 1 127 ? -8.720 -7.389 1.334 1.00 87.06 127 GLN A C 1
ATOM 1005 O O . GLN A 1 127 ? -9.371 -6.460 1.808 1.00 87.06 127 GLN A O 1
ATOM 1010 N N . CYS A 1 128 ? -8.713 -7.679 0.035 1.00 88.75 128 CYS A N 1
ATOM 1011 C CA . CYS A 1 128 ? -9.544 -6.997 -0.955 1.00 88.75 128 CYS A CA 1
ATOM 1012 C C . CYS A 1 128 ? -10.940 -7.627 -1.063 1.00 88.75 128 CYS A C 1
ATOM 1014 O O . CYS A 1 128 ? -11.164 -8.745 -0.592 1.00 88.75 128 CYS A O 1
ATOM 1016 N N . ILE A 1 129 ? -11.870 -6.918 -1.709 1.00 87.38 129 ILE A N 1
ATOM 1017 C CA . ILE A 1 129 ? -13.167 -7.484 -2.106 1.00 87.38 129 ILE A CA 1
ATOM 1018 C C . ILE A 1 129 ? -13.000 -8.645 -3.099 1.00 87.38 129 ILE A C 1
ATOM 1020 O O . ILE A 1 129 ? -11.947 -8.829 -3.710 1.00 87.38 129 ILE A O 1
ATOM 1024 N N . GLU A 1 130 ? -14.044 -9.455 -3.257 1.00 85.56 130 GLU A N 1
ATOM 1025 C CA . GLU A 1 130 ? -14.014 -10.620 -4.143 1.00 85.56 130 GLU A CA 1
ATOM 1026 C C . GLU A 1 130 ? -13.633 -10.236 -5.587 1.00 85.56 130 GLU A C 1
ATOM 1028 O O . GLU A 1 130 ? -14.138 -9.256 -6.132 1.00 85.56 130 GLU A O 1
ATOM 1033 N N . ASN A 1 131 ? -12.767 -11.035 -6.224 1.00 84.06 131 ASN A N 1
ATOM 1034 C CA . ASN A 1 131 ? -12.162 -10.784 -7.544 1.00 84.06 131 ASN A CA 1
ATOM 1035 C C . ASN A 1 131 ? -11.171 -9.609 -7.612 1.00 84.06 131 ASN A C 1
ATOM 1037 O O . ASN A 1 131 ? -10.829 -9.172 -8.714 1.00 84.06 131 ASN A O 1
ATOM 1041 N N . TYR A 1 132 ? -10.698 -9.108 -6.470 1.00 88.44 132 TYR A N 1
ATOM 1042 C CA . TYR A 1 132 ? -9.627 -8.120 -6.397 1.00 88.44 132 TYR A CA 1
ATOM 1043 C C . TYR A 1 132 ? -8.416 -8.688 -5.654 1.00 88.44 132 TYR A C 1
ATOM 1045 O O . TYR A 1 132 ? -8.542 -9.494 -4.735 1.00 88.44 132 TYR A O 1
ATOM 1053 N N . GLU A 1 133 ? -7.229 -8.236 -6.040 1.00 87.00 133 GLU A N 1
ATOM 1054 C CA . GLU A 1 133 ? -5.958 -8.586 -5.412 1.00 87.00 133 GLU A CA 1
ATOM 1055 C C . GLU A 1 133 ? -5.194 -7.315 -5.041 1.00 87.00 133 GLU A C 1
ATOM 1057 O O . GLU A 1 133 ? -5.196 -6.327 -5.781 1.00 87.00 133 GLU A O 1
ATOM 1062 N N . TYR A 1 134 ? -4.548 -7.324 -3.873 1.00 86.44 134 TYR A N 1
ATOM 1063 C CA . TYR A 1 134 ? -3.785 -6.173 -3.412 1.00 86.44 134 TYR A CA 1
ATOM 1064 C C . TYR A 1 134 ? -2.472 -6.052 -4.182 1.00 86.44 134 TYR A C 1
ATOM 1066 O O . TYR A 1 134 ? -1.592 -6.908 -4.100 1.00 86.44 134 TYR A O 1
ATOM 1074 N N . ILE A 1 135 ? -2.313 -4.934 -4.884 1.00 85.00 135 ILE A N 1
ATOM 1075 C CA . ILE A 1 135 ? -1.119 -4.620 -5.656 1.00 85.00 135 ILE A CA 1
ATOM 1076 C C . ILE A 1 135 ? -0.224 -3.694 -4.839 1.00 85.00 135 ILE A C 1
ATOM 1078 O O . ILE A 1 135 ? -0.422 -2.478 -4.808 1.00 85.00 135 ILE A O 1
ATOM 1082 N N . GLY A 1 136 ? 0.804 -4.271 -4.212 1.00 79.19 136 GLY A N 1
ATOM 1083 C CA . GLY A 1 136 ? 1.695 -3.563 -3.287 1.00 79.19 136 GLY A CA 1
ATOM 1084 C C . GLY A 1 136 ? 2.362 -2.315 -3.871 1.00 79.19 136 GLY A C 1
ATOM 1085 O O . GLY A 1 136 ? 2.383 -1.273 -3.223 1.00 79.19 136 GLY A O 1
ATOM 1086 N N . TYR A 1 137 ? 2.854 -2.361 -5.114 1.00 77.75 137 TYR A N 1
ATOM 1087 C CA . TYR A 1 137 ? 3.526 -1.196 -5.711 1.00 77.75 137 TYR A CA 1
ATOM 1088 C C . TYR A 1 137 ? 2.571 -0.058 -6.105 1.00 77.75 137 TYR A C 1
ATOM 1090 O O . TYR A 1 137 ? 2.998 1.093 -6.164 1.00 77.75 137 TYR A O 1
ATOM 1098 N N . LYS A 1 138 ? 1.288 -0.361 -6.348 1.00 79.56 138 LYS A N 1
ATOM 1099 C CA . LYS A 1 138 ? 0.235 0.644 -6.577 1.00 79.56 138 LYS A CA 1
ATOM 1100 C C . LYS A 1 138 ? -0.509 1.020 -5.298 1.00 79.56 138 LYS A C 1
ATOM 1102 O O . LYS A 1 138 ? -1.306 1.947 -5.328 1.00 79.56 138 LYS A O 1
ATOM 1107 N N . GLN A 1 139 ? -0.242 0.309 -4.202 1.00 81.25 139 GLN A N 1
ATOM 1108 C CA . GLN A 1 139 ? -0.893 0.460 -2.904 1.00 81.25 139 GLN A CA 1
ATOM 1109 C C . GLN A 1 139 ? -2.425 0.432 -2.995 1.00 81.25 139 GLN A C 1
ATOM 1111 O O . GLN A 1 139 ? -3.103 1.194 -2.321 1.00 81.25 139 GLN A O 1
ATOM 1116 N N . GLN A 1 140 ? -2.986 -0.448 -3.824 1.00 84.62 140 GLN A N 1
ATOM 1117 C CA . GLN A 1 140 ? -4.436 -0.531 -4.020 1.00 84.62 140 GLN A CA 1
ATOM 1118 C C . GLN A 1 140 ? -4.871 -1.948 -4.388 1.00 84.62 140 GLN A C 1
ATOM 1120 O O . GLN A 1 140 ? -4.088 -2.721 -4.942 1.00 84.62 140 GLN A O 1
ATOM 1125 N N . CYS A 1 141 ? -6.129 -2.275 -4.113 1.00 86.69 141 CYS A N 1
ATOM 1126 C CA . CYS A 1 141 ? -6.764 -3.469 -4.652 1.00 86.69 141 CYS A CA 1
ATOM 1127 C C . CYS A 1 141 ? -7.072 -3.261 -6.138 1.00 86.69 141 CYS A C 1
ATOM 1129 O O . CYS A 1 141 ? -7.566 -2.209 -6.537 1.00 86.69 141 CYS A O 1
ATOM 1131 N N . MET A 1 142 ? -6.761 -4.250 -6.972 1.00 85.50 142 MET A N 1
ATOM 1132 C CA . MET A 1 142 ? -7.063 -4.228 -8.403 1.00 85.50 142 MET A CA 1
ATOM 1133 C C . MET A 1 142 ? -7.805 -5.490 -8.801 1.00 85.50 142 MET A C 1
ATOM 1135 O O . MET A 1 142 ? -7.499 -6.573 -8.311 1.00 85.50 142 MET A O 1
ATOM 1139 N N . GLN A 1 143 ? -8.760 -5.349 -9.713 1.00 86.44 143 GLN A N 1
ATOM 1140 C CA . GLN A 1 143 ? -9.522 -6.476 -10.228 1.00 86.44 143 GLN A CA 1
ATOM 1141 C C . GLN A 1 143 ? -8.589 -7.482 -10.926 1.00 86.44 143 GLN A C 1
ATOM 1143 O O . GLN A 1 143 ? -7.698 -7.089 -11.679 1.00 86.44 143 GLN A O 1
ATOM 1148 N N . THR A 1 144 ? -8.778 -8.777 -10.683 1.00 80.06 144 THR A N 1
ATOM 1149 C CA . THR A 1 144 ? -7.924 -9.844 -11.242 1.00 80.06 144 THR A CA 1
ATOM 1150 C C . THR A 1 144 ? -8.436 -10.378 -12.580 1.00 80.06 144 THR A C 1
ATOM 1152 O O . THR A 1 144 ? -7.651 -10.829 -13.410 1.00 80.06 144 THR A O 1
ATOM 1155 N N . ASN A 1 145 ? -9.741 -10.258 -12.841 1.00 76.69 145 ASN A N 1
ATOM 1156 C CA . ASN A 1 145 ? -10.385 -10.658 -14.098 1.00 76.69 145 ASN A CA 1
ATOM 1157 C C . ASN A 1 145 ? -10.404 -9.515 -15.126 1.00 76.69 145 ASN A C 1
ATOM 1159 O O . ASN A 1 145 ? -11.452 -9.180 -15.678 1.00 76.69 145 ASN A O 1
ATOM 1163 N N . ILE A 1 146 ? -9.253 -8.882 -15.353 1.00 75.56 146 ILE A N 1
ATOM 1164 C CA . ILE A 1 146 ? -9.112 -7.839 -16.374 1.00 75.56 146 ILE A CA 1
ATOM 1165 C C . ILE A 1 146 ? -8.789 -8.507 -17.712 1.00 75.56 146 ILE A C 1
ATOM 1167 O O . ILE A 1 146 ? -7.921 -9.376 -17.794 1.00 75.56 146 ILE A O 1
ATOM 1171 N N . ASP A 1 147 ? -9.487 -8.087 -18.768 1.00 76.50 147 ASP A N 1
ATOM 1172 C CA . ASP A 1 147 ? -9.176 -8.491 -20.139 1.00 76.50 147 ASP A CA 1
ATOM 1173 C C . ASP A 1 147 ? -7.714 -8.127 -20.460 1.00 76.50 147 ASP A C 1
ATOM 1175 O O . ASP A 1 147 ? -7.329 -6.964 -20.295 1.00 76.50 147 ASP A O 1
ATOM 1179 N N . PRO A 1 148 ? -6.885 -9.075 -20.939 1.00 73.50 148 PRO A N 1
ATOM 1180 C CA . PRO A 1 148 ? -5.489 -8.798 -21.233 1.00 73.50 148 PRO A CA 1
ATOM 1181 C C . PRO A 1 148 ? -5.227 -7.650 -22.210 1.00 73.50 148 PRO A C 1
ATOM 1183 O O . PRO A 1 148 ? -4.161 -7.044 -22.187 1.00 73.50 148 PRO A O 1
ATOM 1186 N N . SER A 1 149 ? -6.204 -7.318 -23.054 1.00 75.94 149 SER A N 1
ATOM 1187 C CA . SER A 1 149 ? -6.136 -6.172 -23.963 1.00 75.94 149 SER A CA 1
ATOM 1188 C C . SER A 1 149 ? -6.254 -4.811 -23.261 1.00 75.94 149 SER A C 1
ATOM 1190 O O . SER A 1 149 ? -5.955 -3.781 -23.869 1.00 75.94 149 SER A O 1
ATOM 1192 N N . GLN A 1 150 ? -6.685 -4.784 -21.996 1.00 74.25 150 GLN A N 1
ATOM 1193 C CA . GLN A 1 150 ? -6.923 -3.557 -21.237 1.00 74.25 150 GLN A CA 1
ATOM 1194 C C . GL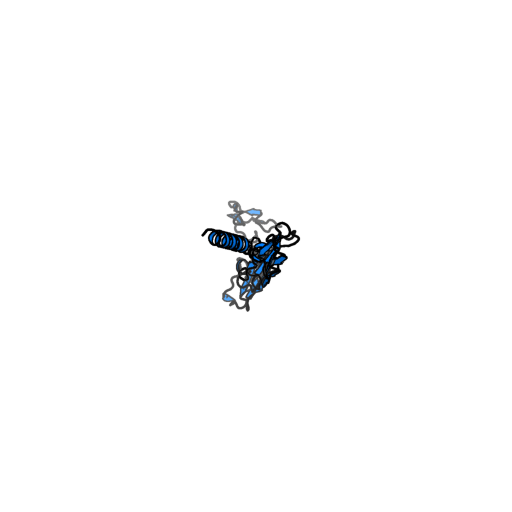N A 1 150 ? -5.751 -3.135 -20.353 1.00 74.25 150 GLN A C 1
ATOM 1196 O O . GLN A 1 150 ? -5.654 -1.949 -20.023 1.00 74.25 150 GLN A O 1
ATOM 1201 N N . TYR A 1 151 ? -4.848 -4.046 -19.975 1.00 76.94 151 TYR A N 1
ATOM 1202 C CA . TYR A 1 151 ? -3.665 -3.639 -19.223 1.00 76.94 151 TYR A CA 1
ATOM 1203 C C . TYR A 1 151 ? -2.609 -3.047 -20.163 1.00 76.94 151 TYR A C 1
ATOM 1205 O O . TYR A 1 151 ? -2.325 -3.560 -21.244 1.00 76.94 151 TYR A O 1
ATOM 1213 N N . LYS A 1 152 ? -2.024 -1.923 -19.744 1.00 80.69 152 LYS A N 1
ATOM 1214 C CA . LYS A 1 152 ? -0.906 -1.277 -20.432 1.00 80.69 152 LYS A CA 1
ATOM 1215 C C . LYS A 1 152 ? 0.333 -1.414 -19.569 1.00 80.69 152 LYS A C 1
ATOM 1217 O O . LYS A 1 152 ? 0.296 -1.065 -18.391 1.00 80.69 152 LYS A O 1
ATOM 1222 N N . CYS A 1 153 ? 1.407 -1.906 -20.170 1.00 85.69 153 CYS A N 1
ATOM 1223 C CA . CYS A 1 153 ? 2.709 -1.907 -19.527 1.00 85.69 153 CYS A CA 1
ATOM 1224 C C . CYS A 1 153 ? 3.273 -0.486 -19.482 1.00 85.69 153 CYS A C 1
ATOM 1226 O O . CYS A 1 153 ? 3.011 0.326 -20.376 1.00 85.69 153 CYS A O 1
ATOM 1228 N N . ASP A 1 154 ? 4.039 -0.196 -18.432 1.00 83.94 154 ASP A N 1
ATOM 1229 C CA . ASP A 1 154 ? 4.770 1.062 -18.321 1.00 83.94 154 ASP A CA 1
ATOM 1230 C C . ASP A 1 154 ? 5.790 1.205 -19.467 1.00 83.94 154 ASP A C 1
ATOM 1232 O O . ASP A 1 154 ? 6.201 0.224 -20.094 1.00 83.94 154 ASP A O 1
ATOM 1236 N N . GLU A 1 155 ? 6.202 2.442 -19.760 1.00 83.50 155 GLU A N 1
ATOM 1237 C CA . GLU A 1 155 ? 7.167 2.721 -20.830 1.00 83.50 155 GLU A CA 1
ATOM 1238 C C . GLU A 1 155 ? 8.441 1.875 -20.666 1.00 83.50 155 GLU A C 1
ATOM 1240 O O . GLU A 1 155 ? 9.056 1.850 -19.599 1.00 83.50 155 GLU A O 1
ATOM 1245 N N . GLY A 1 156 ? 8.849 1.203 -21.747 1.00 85.00 156 GLY A N 1
ATOM 1246 C CA . GLY A 1 156 ? 10.045 0.362 -21.757 1.00 85.00 156 GLY A CA 1
ATOM 1247 C C . GLY A 1 156 ? 9.854 -1.046 -21.212 1.00 85.00 156 GLY A C 1
ATOM 1248 O O . GLY A 1 156 ? 10.842 -1.751 -21.029 1.00 85.00 156 GLY A O 1
ATOM 1249 N N . CYS A 1 157 ? 8.618 -1.452 -20.937 1.00 90.06 157 CYS A N 1
ATOM 1250 C CA . CYS A 1 157 ? 8.279 -2.806 -20.538 1.00 90.06 157 CYS A CA 1
ATOM 1251 C C . CYS A 1 157 ? 7.600 -3.568 -21.689 1.00 90.06 157 CYS A C 1
ATOM 1253 O O . CYS A 1 157 ? 6.548 -3.148 -22.168 1.00 90.06 157 CYS A O 1
ATOM 1255 N N . GLU A 1 158 ? 8.168 -4.701 -22.115 1.00 89.38 158 GLU A N 1
ATOM 1256 C CA . GLU A 1 158 ? 7.571 -5.568 -23.149 1.00 89.38 158 GLU A CA 1
ATOM 1257 C C . GLU A 1 158 ? 6.504 -6.493 -22.588 1.00 89.38 158 GLU A C 1
ATOM 1259 O O . GLU A 1 158 ? 5.476 -6.729 -23.223 1.00 89.38 158 GLU A O 1
ATOM 1264 N N . LYS A 1 159 ? 6.757 -7.035 -21.395 1.00 87.19 159 LYS A N 1
ATOM 1265 C CA . LYS A 1 159 ? 5.838 -7.947 -20.721 1.00 87.19 159 LYS A CA 1
ATOM 1266 C C . LYS A 1 159 ? 5.605 -7.465 -19.311 1.00 87.19 159 LYS A C 1
ATOM 1268 O O . LYS A 1 159 ? 6.551 -7.349 -18.533 1.00 87.19 159 LYS A O 1
ATOM 1273 N N . CYS A 1 160 ? 4.344 -7.241 -18.981 1.00 87.25 160 CYS A N 1
ATOM 1274 C CA . CYS A 1 160 ? 3.896 -6.938 -17.637 1.00 87.25 160 CYS A CA 1
ATOM 1275 C C . CYS A 1 160 ? 2.731 -7.844 -17.242 1.00 87.25 160 CYS A C 1
ATOM 1277 O O . CYS A 1 160 ? 2.052 -8.418 -18.096 1.00 87.25 160 CYS A O 1
ATOM 1279 N N . ASN A 1 161 ? 2.502 -7.979 -15.939 1.00 83.56 161 ASN A N 1
ATOM 1280 C CA . ASN A 1 161 ? 1.292 -8.619 -15.433 1.00 83.56 161 ASN A CA 1
ATOM 1281 C C . ASN A 1 161 ? 0.088 -7.655 -15.479 1.00 83.56 161 ASN A C 1
ATOM 1283 O O . ASN A 1 161 ? 0.235 -6.474 -15.790 1.00 83.56 161 ASN A O 1
ATOM 1287 N N . PHE A 1 162 ? -1.100 -8.144 -15.109 1.00 80.00 162 PHE A N 1
ATOM 1288 C CA . PHE A 1 162 ? -2.341 -7.354 -15.079 1.00 80.00 162 PHE A CA 1
ATOM 1289 C C . PHE A 1 162 ? -2.252 -6.103 -14.191 1.00 80.00 162 PHE A C 1
ATOM 1291 O O . PHE A 1 162 ? -2.924 -5.102 -14.439 1.00 80.00 162 PHE A O 1
ATOM 1298 N N . ALA A 1 163 ? -1.402 -6.141 -13.164 1.00 78.44 163 ALA A N 1
ATOM 1299 C CA . ALA A 1 163 ? -1.165 -4.991 -12.316 1.00 78.44 163 ALA A CA 1
ATOM 1300 C C . ALA A 1 163 ? -0.401 -3.887 -13.065 1.00 78.44 163 ALA A C 1
ATOM 1302 O O . ALA A 1 163 ? -0.610 -2.712 -12.766 1.00 78.44 163 ALA A O 1
ATOM 1303 N N . GLY A 1 164 ? 0.408 -4.247 -14.069 1.00 78.62 164 GLY A N 1
ATOM 1304 C CA . GLY A 1 164 ? 1.341 -3.391 -14.807 1.00 78.62 164 GLY A CA 1
ATOM 1305 C C . GLY A 1 164 ? 2.802 -3.579 -14.379 1.00 78.62 164 GLY A C 1
ATOM 1306 O O . GLY A 1 164 ? 3.670 -2.833 -14.821 1.00 78.62 164 GLY A O 1
ATOM 1307 N N . MET A 1 165 ? 3.094 -4.553 -13.510 1.00 83.50 165 MET A N 1
ATOM 1308 C CA . MET A 1 165 ? 4.450 -4.825 -13.040 1.00 83.50 165 MET A CA 1
ATOM 1309 C C . MET A 1 165 ? 5.250 -5.476 -14.154 1.00 83.50 165 MET A C 1
ATOM 1311 O O . MET A 1 165 ? 4.813 -6.477 -14.726 1.00 83.50 165 MET A O 1
ATOM 1315 N N . CYS A 1 166 ? 6.432 -4.933 -14.428 1.00 88.50 166 CYS A N 1
ATOM 1316 C CA . CYS A 1 166 ? 7.233 -5.413 -15.532 1.00 88.50 166 CYS A CA 1
ATOM 1317 C C . CYS A 1 166 ? 7.969 -6.715 -15.210 1.00 88.50 166 CYS A C 1
ATOM 1319 O O . CYS A 1 166 ? 8.638 -6.822 -14.187 1.00 88.50 166 CYS A O 1
ATOM 1321 N N . SER A 1 167 ? 7.891 -7.691 -16.111 1.00 87.62 167 SER A N 1
ATOM 1322 C CA . SER A 1 167 ? 8.703 -8.909 -16.080 1.00 87.62 167 SER A CA 1
ATOM 1323 C C . SER A 1 167 ? 9.856 -8.879 -17.084 1.00 87.62 167 SER A C 1
ATOM 1325 O O . SER A 1 167 ? 10.856 -9.559 -16.867 1.00 87.62 167 SER A O 1
ATOM 1327 N N . GLU A 1 168 ? 9.734 -8.100 -18.164 1.00 88.81 168 GLU A N 1
ATOM 1328 C CA . GLU A 1 168 ? 10.732 -8.029 -19.237 1.00 88.81 168 GLU A CA 1
ATOM 1329 C C . GLU A 1 168 ? 10.814 -6.616 -19.820 1.00 88.81 168 GLU A C 1
ATOM 1331 O O . GLU A 1 168 ? 9.804 -6.060 -20.257 1.00 88.81 168 GLU A O 1
ATOM 1336 N N . CYS A 1 169 ? 12.015 -6.036 -19.806 1.00 87.31 169 CYS A N 1
ATOM 1337 C CA . CYS A 1 169 ? 12.267 -4.709 -20.358 1.00 87.31 169 CYS A CA 1
ATOM 1338 C C . CYS A 1 169 ? 12.521 -4.775 -21.861 1.00 87.31 169 CYS A C 1
ATOM 1340 O O . CYS A 1 169 ? 13.171 -5.702 -22.333 1.00 87.31 169 CYS A O 1
ATOM 1342 N N . SER A 1 170 ? 12.047 -3.762 -22.584 1.00 85.81 170 SER A N 1
ATOM 1343 C CA . SER A 1 170 ? 12.312 -3.599 -24.010 1.00 85.81 170 SER A CA 1
ATOM 1344 C C . SER A 1 170 ? 13.780 -3.337 -24.287 1.00 85.81 170 SER A C 1
ATOM 1346 O O . SER A 1 170 ? 14.498 -2.783 -23.448 1.00 85.81 170 SER A O 1
ATOM 1348 N N . ASP A 1 171 ? 14.196 -3.645 -25.512 1.00 76.25 171 ASP A N 1
ATOM 1349 C CA . ASP A 1 171 ? 15.516 -3.275 -26.007 1.00 76.25 171 ASP A CA 1
ATOM 1350 C C . ASP A 1 171 ? 15.812 -1.791 -25.740 1.00 76.25 171 ASP A C 1
ATOM 1352 O O . ASP A 1 171 ? 15.043 -0.884 -26.079 1.00 76.25 171 ASP A O 1
ATOM 1356 N N . GLY A 1 172 ? 16.952 -1.543 -25.095 1.00 69.56 172 GLY A N 1
ATOM 1357 C CA . GLY A 1 172 ? 17.364 -0.203 -24.690 1.00 69.56 172 GLY A CA 1
ATOM 1358 C C . GLY A 1 172 ? 16.850 0.275 -23.334 1.00 69.56 172 GLY A C 1
ATOM 1359 O O . GLY A 1 172 ? 17.021 1.450 -23.000 1.00 69.56 172 GLY A O 1
ATOM 1360 N N . TYR A 1 173 ? 16.242 -0.604 -22.546 1.00 80.38 173 TYR A N 1
ATOM 1361 C CA . TYR A 1 173 ? 15.909 -0.361 -21.149 1.00 80.38 173 TYR A CA 1
ATOM 1362 C C . TYR A 1 173 ? 16.641 -1.374 -20.267 1.00 80.38 173 TYR A C 1
ATOM 1364 O O . TYR A 1 173 ? 16.845 -2.522 -20.652 1.00 80.38 173 TYR A O 1
ATOM 1372 N N . HIS A 1 174 ? 17.052 -0.949 -19.074 1.00 78.25 174 HIS A N 1
ATOM 1373 C CA . HIS A 1 174 ? 17.612 -1.841 -18.064 1.00 78.25 174 HIS A CA 1
ATOM 1374 C C . HIS A 1 174 ? 16.603 -2.085 -16.953 1.00 78.25 174 HIS A C 1
ATOM 1376 O O . HIS A 1 174 ? 15.739 -1.251 -16.662 1.00 78.25 174 HIS A O 1
ATOM 1382 N N . LYS A 1 175 ? 16.765 -3.246 -16.326 1.00 83.12 175 LYS A N 1
ATOM 1383 C CA . LYS A 1 175 ? 15.991 -3.687 -15.178 1.00 83.12 175 LYS A CA 1
ATOM 1384 C C . LYS A 1 175 ? 16.510 -3.008 -13.907 1.00 83.12 175 LYS A C 1
ATOM 1386 O O . LYS A 1 175 ? 17.692 -3.120 -13.596 1.00 83.12 175 LYS A O 1
ATOM 1391 N N . GLU A 1 176 ? 15.629 -2.344 -13.170 1.00 82.62 176 GLU A N 1
ATOM 1392 C CA . GLU A 1 176 ? 15.870 -1.843 -11.814 1.00 82.62 176 GLU A CA 1
ATOM 1393 C C . GLU A 1 176 ? 14.860 -2.499 -10.867 1.00 82.62 176 GLU A C 1
ATOM 1395 O O . GLU A 1 176 ? 13.653 -2.426 -11.100 1.00 82.62 176 GLU A O 1
ATOM 1400 N N . ASP A 1 177 ? 15.337 -3.125 -9.791 1.00 83.62 177 ASP A N 1
ATOM 1401 C CA . ASP A 1 177 ? 14.462 -3.646 -8.742 1.00 83.62 177 ASP A CA 1
ATOM 1402 C C . ASP A 1 177 ? 14.265 -2.573 -7.664 1.00 83.62 177 ASP A C 1
ATOM 1404 O O . ASP A 1 177 ? 15.195 -2.177 -6.961 1.00 83.62 177 ASP A O 1
ATOM 1408 N N . VAL A 1 178 ? 13.033 -2.084 -7.549 1.00 82.56 178 VAL A N 1
ATOM 1409 C CA . VAL A 1 178 ? 12.637 -1.039 -6.608 1.00 82.56 178 VAL A CA 1
ATOM 1410 C C . VAL A 1 178 ? 12.073 -1.689 -5.354 1.00 82.56 178 VAL A C 1
ATOM 1412 O O . VAL A 1 178 ? 11.101 -2.444 -5.407 1.00 82.56 178 VAL A O 1
ATOM 1415 N N . VAL A 1 179 ? 12.665 -1.361 -4.207 1.00 82.00 179 VAL A N 1
ATOM 1416 C CA . VAL A 1 179 ? 12.193 -1.803 -2.892 1.00 82.00 179 VAL A CA 1
ATOM 1417 C C . VAL A 1 179 ? 11.346 -0.697 -2.271 1.00 82.00 179 VAL A C 1
ATOM 1419 O O . VAL A 1 179 ? 11.854 0.367 -1.920 1.00 82.00 179 VAL A O 1
ATOM 1422 N N . ASN A 1 180 ? 10.049 -0.951 -2.113 1.00 78.12 180 ASN A N 1
ATOM 1423 C CA . ASN A 1 180 ? 9.167 -0.115 -1.312 1.00 78.12 180 ASN A CA 1
ATOM 1424 C C . ASN A 1 180 ? 9.210 -0.605 0.142 1.00 78.12 180 ASN A C 1
ATOM 1426 O O . ASN A 1 180 ? 8.570 -1.594 0.499 1.00 78.12 180 ASN A O 1
ATOM 1430 N N . THR A 1 181 ? 9.964 0.109 0.977 1.00 77.44 181 THR A N 1
ATOM 1431 C CA . THR A 1 181 ? 10.134 -0.189 2.409 1.00 77.44 181 THR A CA 1
ATOM 1432 C C . THR A 1 181 ? 8.900 0.125 3.254 1.00 77.44 181 THR A C 1
ATOM 1434 O O . THR A 1 181 ? 8.815 -0.318 4.394 1.00 77.44 181 THR A O 1
ATOM 1437 N N . TYR A 1 182 ? 7.938 0.887 2.728 1.00 71.56 182 TYR A N 1
ATOM 1438 C CA . TYR A 1 182 ? 6.705 1.207 3.445 1.00 71.56 182 TYR A CA 1
ATOM 1439 C C . TYR A 1 182 ? 5.719 0.029 3.426 1.00 71.56 182 TYR A C 1
ATOM 1441 O O . TYR A 1 182 ? 5.091 -0.263 4.443 1.00 71.56 182 TYR A O 1
ATOM 1449 N N . CYS A 1 183 ? 5.637 -0.693 2.303 1.00 68.50 183 CYS A N 1
ATOM 1450 C CA . CYS A 1 183 ? 4.726 -1.833 2.122 1.00 68.50 183 CYS A CA 1
ATOM 1451 C C . CYS A 1 183 ? 5.428 -3.205 2.087 1.00 68.50 183 CYS A C 1
ATOM 1453 O O . CYS A 1 183 ? 4.759 -4.205 1.821 1.00 68.50 183 CYS A O 1
ATOM 1455 N N . ASP A 1 184 ? 6.744 -3.255 2.330 1.00 75.19 184 ASP A N 1
ATOM 1456 C CA . ASP A 1 184 ? 7.594 -4.453 2.222 1.00 75.19 184 ASP A CA 1
ATOM 1457 C C . ASP A 1 184 ? 7.414 -5.191 0.883 1.00 75.19 184 ASP A C 1
ATOM 1459 O O . ASP A 1 184 ? 7.179 -6.399 0.831 1.00 75.19 184 ASP A O 1
ATOM 1463 N N . TYR A 1 185 ? 7.482 -4.443 -0.222 1.00 76.88 185 TYR A N 1
ATOM 1464 C CA . TYR A 1 185 ? 7.266 -4.973 -1.570 1.00 76.88 185 TYR A CA 1
ATOM 1465 C C . TYR A 1 185 ? 8.425 -4.621 -2.502 1.00 76.88 185 TYR A C 1
ATOM 1467 O O . TYR A 1 185 ? 8.920 -3.493 -2.488 1.00 76.88 185 TYR A O 1
ATOM 1475 N N . THR A 1 186 ? 8.825 -5.567 -3.350 1.00 82.44 186 THR A N 1
ATOM 1476 C CA . THR A 1 186 ? 9.831 -5.354 -4.396 1.00 82.44 186 THR A CA 1
ATOM 1477 C C . THR A 1 186 ? 9.184 -5.520 -5.758 1.00 82.44 186 THR A C 1
ATOM 1479 O O . THR A 1 186 ? 8.468 -6.492 -5.988 1.00 82.44 186 THR A O 1
ATOM 1482 N N . TYR A 1 187 ? 9.445 -4.582 -6.663 1.00 84.81 187 TYR A N 1
ATOM 1483 C CA . TYR A 1 187 ? 8.953 -4.654 -8.032 1.00 84.81 187 TYR A CA 1
ATOM 1484 C C . TYR A 1 187 ? 10.012 -4.219 -9.025 1.00 84.81 187 TYR A C 1
ATOM 1486 O O . TYR A 1 187 ? 10.893 -3.421 -8.718 1.00 84.81 187 TYR A O 1
ATOM 1494 N N . THR A 1 188 ? 9.896 -4.734 -10.238 1.00 85.69 188 THR A N 1
ATOM 1495 C CA . THR A 1 188 ? 10.792 -4.378 -11.324 1.00 85.69 188 THR A CA 1
ATOM 1496 C C . THR A 1 188 ? 10.248 -3.180 -12.090 1.00 85.69 188 THR A C 1
ATOM 1498 O O . THR A 1 188 ? 9.089 -3.158 -12.516 1.00 85.69 188 THR A O 1
ATOM 1501 N N . ARG A 1 189 ? 11.127 -2.211 -12.325 1.00 85.19 189 ARG A N 1
ATOM 1502 C CA . ARG A 1 189 ? 10.922 -1.076 -13.215 1.00 85.19 189 ARG A CA 1
ATOM 1503 C C . ARG A 1 189 ? 11.912 -1.151 -14.375 1.00 85.19 189 ARG A C 1
ATOM 1505 O O . ARG A 1 189 ? 13.068 -1.524 -14.190 1.00 85.19 189 ARG A O 1
ATOM 1512 N N . CYS A 1 190 ? 11.461 -0.759 -15.561 1.00 85.50 190 CYS A N 1
ATOM 1513 C CA . CYS A 1 190 ? 12.330 -0.579 -16.716 1.00 85.50 190 CYS A CA 1
ATOM 1514 C C . CYS A 1 190 ? 12.680 0.895 -16.867 1.00 85.50 190 CYS A C 1
ATOM 1516 O O . CYS A 1 190 ? 11.799 1.747 -16.968 1.00 85.50 190 CYS A O 1
ATOM 1518 N N . ASN A 1 191 ? 13.972 1.198 -16.884 1.00 80.38 191 ASN A N 1
ATOM 1519 C CA . ASN A 1 191 ? 14.469 2.552 -17.096 1.00 80.38 191 ASN A CA 1
ATOM 1520 C C . ASN A 1 191 ? 15.301 2.601 -18.368 1.00 80.38 191 ASN A C 1
ATOM 1522 O O . ASN A 1 191 ? 16.034 1.661 -18.674 1.00 80.38 191 ASN A O 1
ATOM 1526 N N . LYS A 1 192 ? 15.238 3.720 -19.096 1.00 72.50 192 LYS A N 1
ATOM 1527 C CA . LYS A 1 192 ? 16.118 3.931 -20.251 1.00 72.50 192 LYS A CA 1
ATOM 1528 C C . LYS A 1 192 ? 17.565 3.820 -19.799 1.00 72.50 192 LYS A C 1
ATOM 1530 O O . LYS A 1 192 ? 17.983 4.508 -18.869 1.00 72.50 192 LYS A O 1
ATOM 1535 N N . THR A 1 193 ? 18.328 2.957 -20.457 1.00 64.81 193 THR A N 1
ATOM 1536 C CA . THR A 1 193 ? 19.783 2.980 -20.328 1.00 64.81 193 THR A CA 1
ATOM 1537 C C . THR A 1 193 ? 20.318 4.269 -20.927 1.00 64.81 193 THR A C 1
ATOM 1539 O O . THR A 1 193 ? 19.875 4.719 -21.979 1.00 64.81 193 THR A O 1
ATOM 1542 N N . CYS A 1 194 ? 21.337 4.847 -20.315 1.00 66.25 194 CYS A N 1
ATOM 1543 C CA . CYS A 1 194 ? 22.086 5.947 -20.911 1.00 66.25 194 CYS A CA 1
ATOM 1544 C C . CYS A 1 194 ? 22.611 5.657 -22.325 1.00 66.25 194 CYS A C 1
ATOM 1546 O O . CYS A 1 194 ? 22.685 6.579 -23.126 1.00 66.25 194 CYS A O 1
ATOM 1548 N N . THR A 1 195 ? 22.880 4.398 -22.682 1.00 59.47 195 THR A N 1
ATOM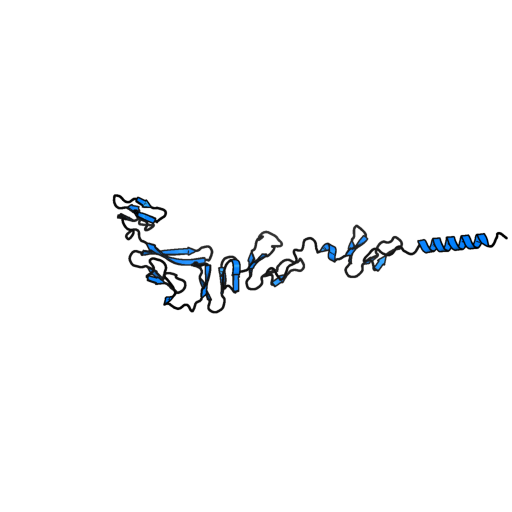 1549 C CA . THR A 1 195 ? 23.302 3.998 -24.037 1.00 59.47 195 THR A CA 1
ATOM 1550 C C . THR A 1 195 ? 22.217 4.184 -25.102 1.00 59.47 195 THR A C 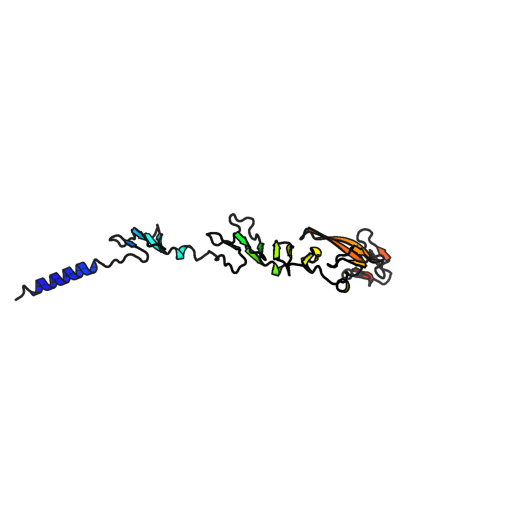1
ATOM 1552 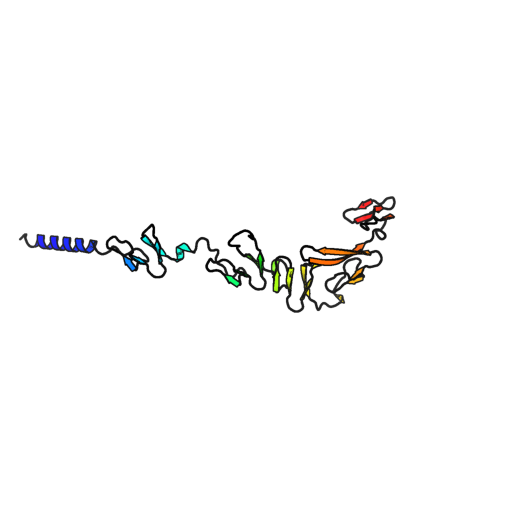O O . THR A 1 195 ? 22.528 4.225 -26.290 1.00 59.47 195 THR A O 1
ATOM 1555 N N . THR A 1 196 ? 20.953 4.328 -24.699 1.00 58.81 196 THR A N 1
ATOM 1556 C CA . THR A 1 196 ? 19.800 4.547 -25.589 1.00 58.81 196 THR A CA 1
ATOM 1557 C C . THR A 1 196 ? 19.175 5.926 -25.431 1.00 58.81 196 THR A C 1
ATOM 1559 O O . THR A 1 196 ? 18.314 6.315 -26.225 1.00 58.81 196 THR A O 1
ATOM 1562 N N . LEU A 1 197 ? 19.650 6.719 -24.464 1.00 68.75 197 LEU A N 1
ATOM 1563 C CA . LEU A 1 197 ? 19.338 8.139 -24.393 1.00 68.75 197 LEU A CA 1
ATOM 1564 C C . LEU A 1 197 ? 19.903 8.835 -25.635 1.00 68.75 197 LEU A C 1
ATOM 1566 O O . LEU A 1 197 ? 21.107 8.813 -25.909 1.00 68.75 197 LEU A O 1
ATOM 1570 N N . LYS A 1 198 ? 19.013 9.476 -26.398 1.00 67.12 198 LYS A N 1
ATOM 1571 C CA . LYS A 1 198 ? 19.393 10.269 -27.568 1.00 67.12 198 LYS A CA 1
ATOM 1572 C C . LYS A 1 198 ? 20.466 11.274 -27.148 1.00 67.12 198 LYS A C 1
ATOM 1574 O O . LYS A 1 198 ? 20.311 11.971 -26.152 1.00 67.12 198 LYS A O 1
ATOM 1579 N N . ASN A 1 199 ? 21.545 11.332 -27.921 1.00 77.75 199 ASN A N 1
ATOM 1580 C CA . ASN A 1 199 ? 22.685 12.216 -27.684 1.00 77.75 199 ASN A CA 1
ATOM 1581 C C . ASN A 1 199 ? 23.512 11.916 -26.428 1.00 77.75 199 ASN A C 1
ATOM 1583 O O . ASN A 1 199 ? 24.291 12.773 -26.036 1.00 77.75 199 ASN A O 1
ATOM 1587 N N . CYS A 1 200 ? 23.422 10.729 -25.831 1.00 80.81 200 CYS A N 1
ATOM 1588 C CA . CYS A 1 200 ? 24.397 10.307 -24.832 1.00 80.81 200 CYS A CA 1
ATOM 1589 C C . CYS A 1 200 ? 25.644 9.685 -25.490 1.00 80.81 200 CYS A C 1
ATOM 1591 O O . CYS A 1 200 ? 25.531 8.944 -26.466 1.00 80.81 200 CYS A O 1
ATOM 1593 N N . LEU A 1 201 ? 26.829 10.021 -24.980 1.00 77.62 201 LEU A N 1
ATOM 1594 C CA . LEU A 1 201 ? 28.132 9.482 -25.387 1.00 77.62 201 LEU A CA 1
ATOM 1595 C C . LEU A 1 201 ? 28.684 8.487 -24.371 1.00 77.62 201 LEU A C 1
ATOM 1597 O O . LEU A 1 201 ? 29.197 7.444 -24.761 1.00 77.62 201 LEU A O 1
ATOM 1601 N N . GLU A 1 202 ? 28.611 8.821 -23.084 1.00 76.38 202 GLU A N 1
ATOM 1602 C CA . GLU A 1 202 ? 29.179 7.999 -22.017 1.00 76.38 202 GLU A CA 1
ATOM 1603 C C . GLU A 1 202 ? 28.165 7.806 -20.899 1.00 76.38 202 GLU A C 1
ATOM 1605 O O . GLU A 1 202 ? 27.393 8.702 -20.552 1.00 76.38 202 GLU A O 1
ATOM 1610 N N . CYS A 1 203 ? 28.208 6.612 -20.329 1.00 76.12 203 CYS A N 1
ATOM 1611 C CA . CYS A 1 203 ? 27.355 6.159 -19.254 1.00 76.12 203 CYS A CA 1
ATOM 1612 C C . CYS A 1 203 ? 28.111 6.155 -17.938 1.00 76.12 203 CYS A C 1
ATOM 1614 O O . CYS A 1 203 ? 29.250 5.693 -17.879 1.00 76.12 203 CYS A O 1
ATOM 1616 N N . ASP A 1 204 ? 27.445 6.578 -16.872 1.00 74.81 204 ASP A N 1
ATOM 1617 C CA . ASP A 1 204 ? 27.908 6.256 -15.535 1.00 74.81 204 ASP A CA 1
ATOM 1618 C C . ASP A 1 204 ? 27.677 4.757 -15.290 1.00 74.81 204 ASP A C 1
ATOM 1620 O O . ASP A 1 204 ? 26.545 4.270 -15.334 1.00 74.81 204 ASP A O 1
ATOM 1624 N N . GLY A 1 205 ? 28.763 4.010 -15.080 1.00 62.34 205 GLY A N 1
ATOM 1625 C CA . GLY A 1 205 ? 28.722 2.547 -15.007 1.00 62.34 205 GLY A CA 1
ATOM 1626 C C . GLY A 1 205 ? 27.914 1.995 -13.830 1.00 62.34 205 GLY A C 1
ATOM 1627 O O . GLY A 1 205 ? 27.485 0.845 -13.885 1.00 62.34 205 GLY A O 1
ATOM 1628 N N . TYR A 1 206 ? 27.679 2.805 -12.794 1.00 63.03 206 TYR A N 1
ATOM 1629 C CA . TYR A 1 206 ? 26.945 2.403 -11.595 1.00 63.03 206 TYR A CA 1
ATOM 1630 C C . TYR A 1 206 ? 25.456 2.730 -11.685 1.00 63.03 206 TYR A C 1
ATOM 1632 O O . TYR A 1 206 ? 24.614 1.919 -11.318 1.00 63.03 206 TYR A O 1
ATOM 1640 N N . THR A 1 207 ? 25.128 3.921 -12.173 1.00 66.00 207 THR A N 1
ATOM 1641 C CA . THR A 1 207 ? 23.755 4.441 -12.181 1.00 66.00 207 THR A CA 1
ATOM 1642 C C . THR A 1 207 ? 23.049 4.254 -13.518 1.00 66.00 207 THR A C 1
ATOM 1644 O O . THR A 1 207 ? 21.843 4.467 -13.592 1.00 66.00 207 THR A O 1
ATOM 1647 N N . GLN A 1 208 ? 23.778 3.879 -14.577 1.00 70.00 208 GLN A N 1
ATOM 1648 C CA . GLN A 1 208 ? 23.258 3.764 -15.946 1.00 70.00 208 GLN A CA 1
ATOM 1649 C C . GLN A 1 208 ? 22.596 5.064 -16.448 1.00 70.00 208 GLN A C 1
ATOM 1651 O O . GLN A 1 208 ? 21.768 5.049 -17.363 1.00 70.00 208 GLN A O 1
ATOM 1656 N N . ILE A 1 209 ? 22.985 6.205 -15.865 1.00 73.56 209 ILE A N 1
ATOM 1657 C CA . ILE A 1 209 ? 22.605 7.563 -16.268 1.00 73.56 209 ILE A CA 1
ATOM 1658 C C . ILE A 1 209 ? 23.652 8.106 -17.246 1.00 73.56 209 ILE A C 1
ATOM 1660 O O . ILE A 1 209 ? 24.811 7.688 -17.237 1.00 73.56 209 ILE A O 1
ATOM 1664 N N . CYS A 1 210 ? 23.250 9.025 -18.129 1.00 76.88 210 CYS A N 1
ATOM 1665 C CA . CYS A 1 210 ? 24.191 9.650 -19.047 1.00 76.88 210 CYS A CA 1
ATOM 1666 C C . CYS A 1 210 ? 25.218 10.492 -18.281 1.00 76.88 210 CYS A C 1
ATOM 1668 O O . CYS A 1 210 ? 24.865 11.501 -17.673 1.00 76.88 210 CYS A O 1
ATOM 1670 N N . ALA A 1 211 ? 26.484 10.084 -18.333 1.00 79.44 211 ALA A N 1
ATOM 1671 C CA . ALA A 1 211 ? 27.607 10.824 -17.772 1.00 79.44 211 ALA A CA 1
ATOM 1672 C C . ALA A 1 211 ? 28.073 11.941 -18.715 1.00 79.44 211 ALA A C 1
ATOM 1674 O O . ALA A 1 211 ? 28.570 12.971 -18.259 1.00 79.44 211 ALA A O 1
ATOM 1675 N N . LYS A 1 212 ? 27.898 11.757 -20.030 1.00 82.69 212 LYS A N 1
ATOM 1676 C CA . LYS A 1 212 ? 28.365 12.713 -21.039 1.00 82.69 212 LYS A CA 1
ATOM 1677 C C . LYS A 1 212 ? 27.456 12.740 -22.254 1.00 82.69 212 LYS A C 1
ATOM 1679 O O . LYS A 1 212 ? 27.208 11.699 -22.853 1.00 82.69 212 LYS A O 1
ATOM 1684 N N . CYS A 1 213 ? 27.015 13.928 -22.647 1.00 85.69 213 CYS A N 1
ATOM 1685 C CA . CYS A 1 213 ? 26.242 14.139 -23.868 1.00 85.69 213 CYS A CA 1
ATOM 1686 C C . CYS A 1 213 ? 27.154 14.361 -25.085 1.00 85.69 213 CYS A C 1
ATOM 1688 O O . CYS A 1 213 ? 28.309 14.756 -24.934 1.00 85.69 213 CYS A O 1
ATOM 1690 N N . LYS A 1 214 ? 26.629 14.128 -26.294 1.00 85.56 214 LYS A N 1
ATOM 1691 C CA . LYS A 1 214 ? 27.240 14.546 -27.562 1.00 85.56 214 LYS A CA 1
ATOM 1692 C C . LYS A 1 214 ? 27.452 16.052 -27.555 1.00 85.56 214 LYS A C 1
ATOM 1694 O O . LYS A 1 214 ? 26.655 16.784 -26.966 1.00 85.56 214 LYS A O 1
ATOM 1699 N N . ASP A 1 215 ? 28.486 16.495 -28.263 1.00 79.75 215 ASP A N 1
ATOM 1700 C CA . ASP A 1 215 ? 28.752 17.918 -28.448 1.00 79.75 215 ASP A CA 1
ATOM 1701 C C . ASP A 1 215 ? 27.478 18.631 -28.924 1.00 79.75 215 ASP A C 1
ATOM 1703 O O . ASP A 1 215 ? 26.765 18.115 -29.788 1.00 79.75 215 ASP A O 1
ATOM 1707 N N . GLN A 1 216 ? 27.216 19.813 -28.353 1.00 85.50 216 GLN A N 1
ATOM 1708 C CA . GLN A 1 216 ? 26.027 20.665 -28.558 1.00 85.50 216 GLN A CA 1
ATOM 1709 C C . GLN A 1 216 ? 24.768 20.314 -27.745 1.00 85.50 216 GLN A C 1
ATOM 1711 O O . GLN A 1 216 ? 23.819 21.092 -27.785 1.00 85.50 216 GLN A O 1
ATOM 1716 N N . TYR A 1 217 ? 24.763 19.225 -26.973 1.00 83.81 217 TYR A N 1
ATOM 1717 C CA . TYR A 1 217 ? 23.640 18.858 -26.099 1.00 83.81 217 TYR A CA 1
ATOM 1718 C C . TYR A 1 217 ? 24.020 18.984 -24.622 1.00 83.81 217 TYR A C 1
ATOM 1720 O O . TYR A 1 217 ? 25.155 18.699 -24.238 1.00 83.81 217 TYR A O 1
ATOM 1728 N N . ASN A 1 218 ? 23.062 19.365 -23.780 1.00 86.00 218 ASN A N 1
ATOM 1729 C CA . ASN A 1 218 ? 23.232 19.454 -22.332 1.00 86.00 218 ASN A CA 1
ATOM 1730 C C . ASN A 1 218 ? 22.370 18.408 -21.622 1.00 86.00 218 ASN A C 1
ATOM 1732 O O . ASN A 1 218 ? 21.246 18.123 -22.028 1.00 86.00 218 ASN A O 1
ATOM 1736 N N . TYR A 1 219 ? 22.883 17.840 -20.530 1.00 81.19 219 TYR A N 1
ATOM 1737 C CA . TYR A 1 219 ? 22.105 16.901 -19.725 1.00 81.19 219 TYR A CA 1
ATOM 1738 C C . TYR A 1 219 ? 21.047 17.646 -18.903 1.00 81.19 219 TYR A C 1
ATOM 1740 O O . TYR A 1 219 ? 21.375 18.401 -17.983 1.00 81.19 219 TYR A O 1
ATOM 1748 N N . ASP A 1 220 ? 19.773 17.401 -19.197 1.00 80.75 220 ASP A N 1
ATOM 1749 C CA . ASP A 1 220 ? 18.658 17.872 -18.385 1.00 80.75 220 ASP A CA 1
ATOM 1750 C C . ASP A 1 220 ? 18.419 16.891 -17.232 1.00 80.75 220 ASP A C 1
ATOM 1752 O O . ASP A 1 220 ? 17.976 15.754 -17.416 1.00 80.75 220 ASP A O 1
ATOM 1756 N N . LYS A 1 221 ? 18.698 17.347 -16.007 1.00 73.69 221 LYS A N 1
ATOM 1757 C CA . LYS A 1 221 ? 18.540 16.546 -14.784 1.00 73.69 221 LYS A CA 1
ATOM 1758 C C . LYS A 1 221 ? 17.087 16.175 -14.477 1.00 73.69 221 LYS A C 1
ATOM 1760 O O . LYS A 1 221 ? 16.861 15.151 -13.838 1.00 73.69 221 LYS A O 1
ATOM 1765 N N . LYS A 1 222 ? 16.118 16.999 -14.884 1.00 72.50 222 LYS A N 1
ATOM 1766 C CA . LYS A 1 222 ? 14.688 16.779 -14.630 1.00 72.50 222 LYS A CA 1
ATOM 1767 C C . LYS A 1 222 ? 14.128 15.740 -15.593 1.00 72.50 222 LYS A C 1
ATOM 1769 O O . LYS A 1 222 ? 13.375 14.867 -15.175 1.00 72.50 222 LYS A O 1
ATOM 1774 N N . LEU A 1 223 ? 14.516 15.829 -16.862 1.00 69.12 223 LEU A N 1
ATOM 1775 C CA . LEU A 1 223 ? 14.100 14.896 -17.909 1.00 69.12 223 LEU A CA 1
ATOM 1776 C C . LEU A 1 223 ? 14.969 13.628 -17.957 1.00 69.12 223 LEU A C 1
ATOM 1778 O O . LEU A 1 223 ? 14.583 12.647 -18.585 1.00 69.12 223 LEU A O 1
ATOM 1782 N N . LYS A 1 224 ? 16.124 13.644 -17.280 1.00 69.69 224 LYS A N 1
ATOM 1783 C CA . LYS A 1 224 ? 17.140 12.584 -17.272 1.00 69.69 224 LYS A CA 1
ATOM 1784 C C . LYS A 1 224 ? 17.630 12.205 -18.677 1.00 69.69 224 LYS A C 1
ATOM 1786 O O . LYS A 1 224 ? 17.779 11.027 -18.992 1.00 69.69 224 LYS A O 1
ATOM 1791 N N . LEU A 1 225 ? 17.863 13.199 -19.536 1.00 73.62 225 LEU A N 1
ATOM 1792 C CA . LEU A 1 225 ? 18.249 13.005 -20.941 1.00 73.62 225 LEU A CA 1
ATOM 1793 C C . LEU A 1 225 ? 19.041 14.199 -21.500 1.00 73.62 225 LEU A C 1
ATOM 1795 O O . LEU A 1 225 ? 19.009 15.287 -20.933 1.00 73.62 225 LEU A O 1
ATOM 1799 N N . CYS A 1 226 ? 19.772 13.985 -22.597 1.00 78.06 226 CYS A N 1
ATOM 1800 C CA . CYS A 1 226 ? 20.551 15.020 -23.284 1.00 78.06 226 CYS A CA 1
ATOM 1801 C C . CYS A 1 226 ? 19.682 15.774 -24.306 1.00 78.06 226 CYS A C 1
ATOM 1803 O O . CYS A 1 226 ? 19.201 15.164 -25.268 1.00 78.06 226 CYS A O 1
ATOM 1805 N N . VAL A 1 227 ? 19.510 17.086 -24.113 1.00 82.81 227 VAL A N 1
ATOM 1806 C CA . VAL A 1 227 ? 18.682 18.000 -24.933 1.00 82.81 227 VAL A CA 1
ATOM 1807 C C . VAL A 1 227 ? 19.458 19.173 -25.491 1.00 82.81 227 VAL A C 1
ATOM 1809 O O . VAL A 1 227 ? 20.487 19.560 -24.894 1.00 82.81 227 VAL A O 1
#